Protein AF-A0A9E5IYC3-F1 (afdb_monomer)

Nearest PDB structures (foldseek):
  6sgb-assembly1_FE  TM=4.320E-01  e=1.211E-01  Trypanosoma brucei brucei
  5ybw-assembly1_A  TM=4.152E-01  e=3.845E+00  Anadara broughtonii

Foldseek 3Di:
DDDDPPPPPPPDPFDKAWDADPNDIDIFTADDPVPDDHQPAEDEDELPDDLVNLLVCLLVSYAYEYDYAPVSLVVSLVSNLCVLVDPDPPPPDDPDDDDPDDDPVVVVVVVVVSVVSSVSSSFRHKFKAALQRDGPHHPDDRCNVLCCVPVNHRHNTIYMGGPVVSVVGDDDDDVVVDPDDDDDDLQVVLVPDPDVVVSVVSVCVVVVVVVVVVD

Radius of gyration: 21.93 Å; Cα contacts (8 Å, |Δi|>4): 248; chains: 1; bounding box: 67×57×56 Å

Solvent-accessible surface area (backbone atoms only — not comparable to full-atom values): 12964 Å² total; per-residue (Å²): 142,77,87,80,83,77,81,78,77,77,78,69,82,75,50,68,44,65,43,74,56,98,90,38,84,45,73,37,34,49,52,51,98,81,70,62,78,77,60,90,38,59,41,79,37,43,82,83,64,47,57,69,60,50,42,53,38,16,71,70,50,31,25,30,42,57,73,32,44,39,62,56,53,52,51,43,50,53,52,40,52,53,58,67,68,48,76,76,79,74,69,82,71,73,100,77,74,78,83,79,84,73,54,74,67,56,52,51,52,51,49,52,49,50,53,51,51,47,50,55,37,56,43,19,46,26,39,64,29,42,27,80,41,47,52,98,38,53,82,47,73,92,45,44,67,32,44,33,74,76,71,41,75,73,58,91,56,40,32,35,31,28,50,54,60,62,75,65,45,66,87,66,71,56,73,92,82,37,92,79,87,81,93,62,58,64,68,62,46,23,72,71,39,90,47,67,70,59,18,52,55,48,69,43,45,66,64,54,55,54,51,68,75,74,110

Sequence (215 aa):
ETPSSSSVATRASATQLTWQENGHECQDEWRSERGAPVPQRVVLADDTLSADSAYRLACAGTGMLWRGDFQNARLLLQALARRCDAPKKVRRASKTHPEVTRTPQENFHLHRQAQSQRARTLSMILIQVNPDRQISLRRAPDWRDAMKAAWGPAGTTGCVTSLRELLGLPVQLNPTEHTEFQWHAWRDAAELCFSPSNAEAILMLPRWMARDHAN

Structure (mmCIF, N/CA/C/O backbone):
data_AF-A0A9E5IYC3-F1
#
_entry.id   AF-A0A9E5IYC3-F1
#
loop_
_atom_site.group_PDB
_atom_site.id
_atom_site.type_symbol
_atom_site.label_atom_id
_atom_site.label_alt_id
_atom_site.label_comp_id
_atom_site.label_asym_id
_atom_site.label_entity_id
_atom_site.label_seq_id
_atom_site.pdbx_PDB_ins_code
_atom_site.Cartn_x
_atom_site.Cartn_y
_atom_site.Cartn_z
_atom_site.occupancy
_atom_site.B_iso_or_equiv
_atom_site.auth_seq_id
_atom_site.auth_comp_id
_atom_site.auth_asym_id
_atom_site.auth_atom_id
_atom_site.pdbx_PDB_model_num
ATOM 1 N N . GLU A 1 1 ? -25.392 -40.738 -5.042 1.00 33.94 1 GLU A N 1
ATOM 2 C CA . GLU A 1 1 ? -24.608 -40.100 -3.967 1.00 33.94 1 GLU A CA 1
ATOM 3 C C . GLU A 1 1 ? -23.470 -39.326 -4.608 1.00 33.94 1 GLU A C 1
ATOM 5 O O . GLU A 1 1 ? -22.687 -39.910 -5.345 1.00 33.94 1 GLU A O 1
ATOM 10 N N . THR A 1 2 ? -23.436 -38.012 -4.423 1.00 35.59 2 THR A N 1
ATOM 11 C CA . THR A 1 2 ? -22.402 -37.121 -4.972 1.00 35.59 2 THR A CA 1
ATOM 12 C C . THR A 1 2 ? -21.699 -36.497 -3.771 1.00 35.59 2 THR A C 1
ATOM 14 O O . THR A 1 2 ? -22.394 -35.898 -2.948 1.00 35.59 2 THR A O 1
ATOM 17 N N . PRO A 1 3 ? -20.374 -36.635 -3.593 1.00 39.75 3 PRO A N 1
ATOM 18 C CA . PRO A 1 3 ? -19.727 -36.042 -2.439 1.00 39.75 3 PRO A CA 1
ATOM 19 C C . PRO A 1 3 ? -19.541 -34.543 -2.695 1.00 39.75 3 PRO A C 1
ATOM 21 O O . PRO A 1 3 ? -18.776 -34.127 -3.565 1.00 39.75 3 PRO A O 1
ATOM 24 N N . SER A 1 4 ? -20.271 -33.731 -1.932 1.00 35.34 4 SER A N 1
ATOM 25 C CA . SER A 1 4 ? -20.038 -32.294 -1.807 1.00 35.34 4 SER A CA 1
ATOM 26 C C . SER A 1 4 ? -18.643 -32.062 -1.236 1.00 35.34 4 SER A C 1
ATOM 28 O O . SER A 1 4 ? -18.382 -32.324 -0.064 1.00 35.34 4 SER A O 1
ATOM 30 N N . SER A 1 5 ? -17.738 -31.561 -2.073 1.00 37.97 5 SER A N 1
ATOM 31 C CA . SER A 1 5 ? -16.404 -31.142 -1.656 1.00 37.97 5 SER A CA 1
ATOM 32 C C . SER A 1 5 ? -16.499 -29.780 -0.964 1.00 37.97 5 SER A C 1
ATOM 34 O O . SER A 1 5 ? -16.331 -28.730 -1.582 1.00 37.97 5 SER A O 1
ATOM 36 N N . SER A 1 6 ? -16.815 -29.789 0.329 1.00 36.31 6 SER A N 1
ATOM 37 C CA . SER A 1 6 ? -16.739 -28.608 1.187 1.00 36.31 6 SER A CA 1
ATOM 38 C C . SER A 1 6 ? -15.269 -28.262 1.429 1.00 36.31 6 SER A C 1
ATOM 40 O O . SER A 1 6 ? -14.597 -28.876 2.254 1.00 36.31 6 SER A O 1
ATOM 42 N N . SER A 1 7 ? -14.758 -27.277 0.687 1.00 39.72 7 SER A N 1
ATOM 43 C CA . SER A 1 7 ? -13.480 -26.631 0.990 1.00 39.72 7 SER A CA 1
ATOM 44 C C . SER A 1 7 ? -13.612 -25.914 2.334 1.00 39.72 7 SER A C 1
ATOM 46 O O . SER A 1 7 ? -14.209 -24.843 2.439 1.00 39.72 7 SER A O 1
ATOM 48 N N . VAL A 1 8 ? -13.099 -26.544 3.389 1.00 36.22 8 VAL A N 1
ATOM 49 C CA . VAL A 1 8 ? -12.923 -25.906 4.691 1.00 36.22 8 VAL A CA 1
ATOM 50 C C .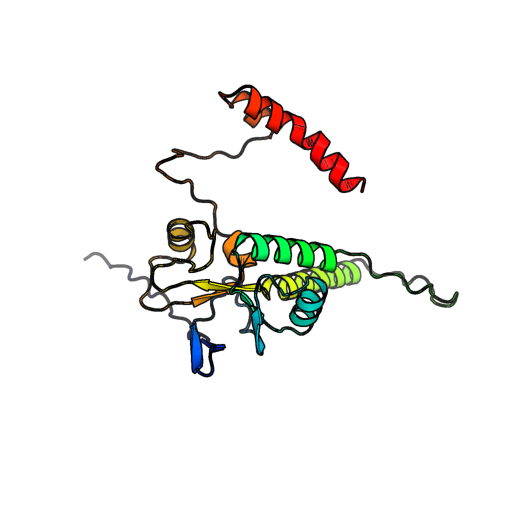 VAL A 1 8 ? -11.769 -24.921 4.537 1.00 36.22 8 VAL A C 1
ATOM 52 O O . VAL A 1 8 ? -10.600 -25.291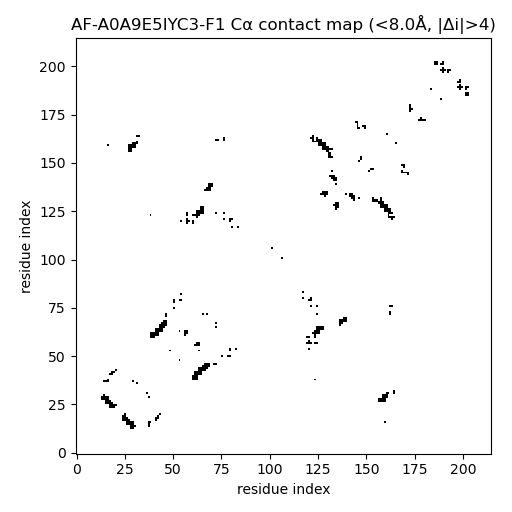 4.613 1.00 36.22 8 VAL A O 1
ATOM 55 N N . ALA A 1 9 ? -12.101 -23.659 4.271 1.00 39.81 9 ALA A N 1
ATOM 56 C CA . ALA A 1 9 ? -11.152 -22.566 4.389 1.00 39.81 9 ALA A CA 1
ATOM 57 C C . ALA A 1 9 ? -10.741 -22.461 5.864 1.00 39.81 9 ALA A C 1
ATOM 59 O O . ALA A 1 9 ? -11.503 -21.983 6.707 1.00 39.81 9 ALA A O 1
ATOM 60 N N . THR A 1 10 ? -9.548 -22.957 6.183 1.00 37.31 10 THR A N 1
ATOM 61 C CA . THR A 1 10 ? -8.896 -22.774 7.479 1.00 37.31 10 THR A CA 1
ATOM 62 C C . THR A 1 10 ? -8.848 -21.280 7.790 1.00 37.31 10 THR A C 1
ATOM 64 O O . THR A 1 10 ? -8.057 -20.543 7.203 1.00 37.31 10 THR A O 1
ATOM 67 N N . ARG A 1 11 ? -9.707 -20.810 8.703 1.00 43.62 11 ARG A N 1
ATOM 68 C CA . ARG A 1 11 ? -9.582 -19.478 9.303 1.00 43.62 11 ARG A CA 1
ATOM 69 C C . ARG A 1 11 ? -8.283 -19.470 10.103 1.00 43.62 11 ARG A C 1
ATOM 71 O O . ARG A 1 11 ? -8.247 -19.961 11.229 1.00 43.62 11 ARG A O 1
ATOM 78 N N . ALA A 1 12 ? -7.209 -18.963 9.502 1.00 49.03 12 ALA A N 1
ATOM 79 C CA . ALA A 1 12 ? -6.024 -18.573 10.248 1.00 49.03 12 ALA A CA 1
ATOM 80 C C . ALA A 1 12 ? -6.474 -17.634 11.378 1.00 49.03 12 ALA A C 1
ATOM 82 O O . ALA A 1 12 ? -7.303 -16.752 11.153 1.00 49.03 12 ALA A O 1
ATOM 83 N N . SER A 1 13 ? -5.986 -17.863 12.597 1.00 53.50 13 SER A N 1
ATOM 84 C CA . SER A 1 13 ? -6.218 -16.984 13.743 1.00 53.50 13 SER A CA 1
ATOM 85 C C . SER A 1 13 ? -5.887 -15.546 13.341 1.00 53.50 13 SER A C 1
ATOM 87 O O . SER A 1 13 ? -4.723 -15.243 13.080 1.00 53.50 13 SER A O 1
ATOM 89 N N . ALA A 1 14 ? -6.911 -14.699 13.233 1.00 61.19 14 ALA A N 1
ATOM 90 C CA . ALA A 1 14 ? -6.776 -13.328 12.768 1.00 61.19 14 ALA A CA 1
ATOM 91 C C . ALA A 1 14 ? -5.899 -12.545 13.751 1.00 61.19 14 ALA A C 1
ATOM 93 O O . ALA A 1 14 ? -6.316 -12.248 14.871 1.00 61.19 14 ALA A O 1
ATOM 94 N N . THR A 1 15 ? -4.664 -12.242 13.359 1.00 87.44 15 THR A N 1
ATOM 95 C CA . THR A 1 15 ? -3.807 -11.360 14.148 1.00 87.44 15 THR A CA 1
ATOM 96 C C . THR A 1 15 ? -4.401 -9.953 14.089 1.00 87.44 15 THR A C 1
ATOM 98 O O . THR A 1 15 ? -4.752 -9.484 13.011 1.00 87.44 15 THR A O 1
ATOM 101 N N . GLN A 1 16 ? -4.561 -9.284 15.228 1.00 92.25 16 GLN A N 1
ATOM 102 C CA . GLN A 1 16 ? -5.164 -7.948 15.293 1.00 92.25 16 GLN A CA 1
ATOM 103 C C . GLN A 1 16 ? -4.092 -6.858 15.323 1.00 92.25 16 GLN A C 1
ATOM 105 O O . GLN A 1 16 ? -3.024 -7.038 15.912 1.00 92.25 16 GLN A O 1
ATOM 110 N N . LEU A 1 17 ? -4.390 -5.724 14.692 1.00 95.06 17 LEU A N 1
ATOM 111 C CA . LEU A 1 17 ? -3.618 -4.491 14.787 1.00 95.06 17 LEU A CA 1
ATOM 112 C C . LEU A 1 17 ? -4.393 -3.499 15.654 1.00 95.06 17 LEU A C 1
ATOM 114 O O . LEU A 1 17 ? -5.561 -3.242 15.371 1.00 95.06 17 LEU A O 1
ATOM 118 N N . THR A 1 18 ? -3.742 -2.912 16.657 1.00 95.25 18 THR A N 1
ATOM 119 C CA . THR A 1 18 ? -4.341 -1.889 17.525 1.00 95.25 18 THR A CA 1
ATOM 120 C C . THR A 1 18 ? -3.660 -0.534 17.341 1.00 95.25 18 THR A C 1
ATOM 122 O O . THR A 1 18 ? -2.467 -0.445 17.032 1.00 95.25 18 THR A O 1
ATOM 125 N N . TRP A 1 19 ? -4.425 0.544 17.500 1.00 95.50 19 TRP A N 1
ATOM 126 C CA . TRP A 1 19 ? -3.922 1.918 17.492 1.00 95.50 19 TRP A CA 1
ATOM 127 C C . TRP A 1 19 ? -4.795 2.828 18.361 1.00 95.50 19 TRP A C 1
ATOM 129 O O . TRP A 1 19 ? -5.863 2.441 18.825 1.00 95.50 19 TRP A O 1
ATOM 139 N N . GLN A 1 20 ? -4.320 4.051 18.586 1.00 94.69 20 GLN A N 1
ATOM 140 C CA . GLN A 1 20 ? -5.043 5.094 19.311 1.00 94.69 20 GLN A CA 1
ATOM 141 C C . GLN A 1 20 ? -5.482 6.179 18.328 1.00 94.69 20 GLN A C 1
ATOM 143 O O . GLN A 1 20 ? -4.653 6.712 17.587 1.00 94.69 20 GLN A O 1
ATOM 148 N N . GLU A 1 21 ? -6.768 6.520 18.326 1.00 94.31 21 GLU A N 1
ATOM 149 C CA . GLU A 1 21 ? -7.349 7.553 17.467 1.00 94.31 21 GLU A CA 1
ATOM 150 C C . GLU A 1 21 ? -8.361 8.373 18.268 1.00 94.31 21 GLU A C 1
ATOM 152 O O . GLU A 1 21 ? -9.294 7.830 18.850 1.00 94.31 21 GLU A O 1
ATOM 157 N N . ASN A 1 22 ? -8.146 9.690 18.357 1.00 92.94 22 ASN A N 1
ATOM 158 C CA . ASN A 1 22 ? -8.970 10.606 19.161 1.00 92.94 22 ASN A CA 1
ATOM 159 C C . ASN A 1 22 ? -9.145 10.177 20.635 1.00 92.94 22 ASN A C 1
ATOM 161 O O . ASN A 1 22 ? -10.177 10.434 21.245 1.00 92.94 22 ASN A O 1
ATOM 165 N N . GLY A 1 23 ? -8.129 9.523 21.209 1.00 90.75 23 GLY A N 1
ATOM 166 C CA . GLY A 1 23 ? -8.155 9.019 22.587 1.00 90.75 23 GLY A CA 1
ATOM 167 C C . GLY A 1 23 ? -8.917 7.705 22.771 1.00 90.75 23 GLY A C 1
ATOM 168 O O . GLY A 1 23 ? -9.067 7.253 23.903 1.00 90.75 23 GLY A O 1
ATOM 169 N N . HIS A 1 24 ? -9.401 7.096 21.687 1.00 93.69 24 HIS A N 1
ATOM 170 C CA . HIS A 1 24 ? -10.041 5.789 21.711 1.00 93.69 24 HIS A CA 1
ATOM 171 C C . HIS A 1 24 ? -9.085 4.721 21.187 1.00 93.69 24 HIS A C 1
ATOM 173 O O . HIS A 1 24 ? -8.399 4.912 20.178 1.00 93.69 24 HIS A O 1
ATOM 179 N N . GLU A 1 25 ? -9.086 3.569 21.851 1.00 94.44 25 GLU A N 1
ATOM 180 C CA . GLU A 1 25 ? -8.428 2.382 21.329 1.00 94.44 25 GLU A CA 1
ATOM 181 C C . GLU A 1 25 ? -9.257 1.816 20.176 1.00 94.44 25 GLU A C 1
ATOM 183 O O . GLU A 1 25 ? -10.458 1.569 20.299 1.00 94.44 25 GLU A O 1
ATOM 188 N N . CYS A 1 26 ? -8.610 1.657 19.031 1.00 95.00 26 CYS A N 1
ATOM 189 C CA . CYS A 1 26 ? -9.187 1.094 17.826 1.00 95.00 26 CYS A CA 1
ATOM 190 C C . CYS A 1 26 ? -8.420 -0.167 17.446 1.00 95.00 26 CYS A C 1
ATOM 192 O O . CYS A 1 26 ? -7.227 -0.305 17.733 1.00 95.00 26 CYS A O 1
ATOM 194 N N . GLN A 1 27 ? -9.118 -1.087 16.790 1.00 94.94 27 GLN A N 1
ATOM 195 C CA . GLN A 1 27 ? -8.540 -2.337 16.337 1.00 94.94 27 GLN A CA 1
ATOM 196 C C . GLN A 1 27 ? -9.188 -2.798 15.041 1.00 94.94 27 GLN A C 1
ATOM 198 O O . GLN A 1 27 ? -10.375 -2.569 14.821 1.00 94.94 27 GLN A O 1
ATOM 203 N N . ASP A 1 28 ? -8.404 -3.487 14.224 1.00 95.56 28 ASP A N 1
ATOM 204 C CA . ASP A 1 28 ? -8.859 -4.166 13.016 1.00 95.56 28 ASP A CA 1
ATOM 205 C C . ASP A 1 28 ? -8.007 -5.412 12.769 1.00 95.56 28 ASP A C 1
ATOM 207 O O . ASP A 1 28 ? -6.922 -5.588 13.336 1.00 95.56 28 ASP A O 1
ATOM 211 N N . GLU A 1 29 ? -8.493 -6.292 11.898 1.00 95.31 29 GLU A N 1
ATOM 212 C CA . GLU A 1 29 ? -7.736 -7.460 11.459 1.00 95.31 29 GLU A CA 1
ATOM 213 C C . GLU A 1 29 ? -6.487 -7.034 10.676 1.00 95.31 29 GLU A C 1
ATOM 215 O O . GLU A 1 29 ? -6.568 -6.266 9.717 1.00 95.31 29 GLU A O 1
ATOM 220 N N . TRP A 1 30 ? -5.318 -7.553 11.048 1.00 95.50 30 TRP A N 1
ATOM 221 C CA . TRP A 1 30 ? -4.117 -7.414 10.236 1.00 95.50 30 TRP A CA 1
ATOM 222 C C . TRP A 1 30 ? -4.163 -8.388 9.067 1.00 95.50 30 TRP A C 1
ATOM 224 O O . TRP A 1 30 ? -4.216 -9.605 9.253 1.00 95.50 30 TRP A O 1
ATOM 234 N N . ARG A 1 31 ? -4.050 -7.851 7.853 1.00 93.81 31 ARG A N 1
ATOM 235 C CA . ARG A 1 31 ? -4.007 -8.646 6.633 1.00 93.81 31 ARG A CA 1
ATOM 236 C C . ARG A 1 31 ? -2.674 -8.482 5.914 1.00 93.81 31 ARG A C 1
ATOM 238 O O . ARG A 1 31 ? -2.350 -7.397 5.433 1.00 93.81 31 ARG A O 1
ATOM 245 N N . SER A 1 32 ? -1.961 -9.597 5.753 1.00 91.50 32 SER A N 1
ATOM 246 C CA . SER A 1 32 ? -0.810 -9.703 4.856 1.00 91.50 32 SER A CA 1
ATOM 247 C C . SER A 1 32 ? -0.851 -11.004 4.059 1.00 91.50 32 SER A C 1
ATOM 249 O O . SER A 1 32 ? -0.800 -12.095 4.624 1.00 91.50 32 SER A O 1
ATOM 251 N N . GLU A 1 33 ? -0.842 -10.884 2.733 1.00 84.69 33 GLU A N 1
ATOM 252 C CA . GLU A 1 33 ? -0.787 -12.026 1.805 1.00 84.69 33 GLU A CA 1
ATOM 253 C C . GLU A 1 33 ? 0.575 -12.734 1.843 1.00 84.69 33 GLU A C 1
ATOM 255 O O . GLU A 1 33 ? 0.726 -13.878 1.424 1.00 84.69 33 GLU A O 1
ATOM 260 N N . ARG A 1 34 ? 1.598 -12.045 2.357 1.00 81.81 34 ARG A N 1
ATOM 261 C CA . ARG A 1 34 ? 2.968 -12.562 2.470 1.00 81.81 34 ARG A CA 1
ATOM 262 C C . ARG A 1 34 ? 3.268 -13.150 3.847 1.00 81.81 34 ARG A C 1
ATOM 264 O O . ARG A 1 34 ? 4.425 -13.469 4.115 1.00 81.81 34 ARG A O 1
ATOM 271 N N . GLY A 1 35 ? 2.266 -13.232 4.726 1.00 84.75 35 GLY A N 1
ATOM 272 C CA . GLY A 1 35 ? 2.448 -13.646 6.116 1.00 84.75 35 GLY A CA 1
ATOM 273 C C . GLY A 1 35 ? 3.375 -12.710 6.895 1.00 84.75 35 GLY A C 1
ATOM 274 O O . GLY A 1 35 ? 4.113 -13.164 7.769 1.00 84.75 35 GLY A O 1
ATOM 275 N N . ALA A 1 36 ? 3.404 -11.414 6.554 1.00 87.12 36 ALA A N 1
ATOM 276 C CA . ALA A 1 36 ? 4.200 -10.452 7.305 1.00 87.12 36 ALA A CA 1
ATOM 277 C C . ALA A 1 36 ? 3.664 -10.340 8.744 1.00 87.12 36 ALA A C 1
ATOM 279 O O . ALA A 1 36 ? 2.445 -10.318 8.938 1.00 87.12 36 ALA A O 1
ATOM 280 N N . PRO A 1 37 ? 4.545 -10.254 9.757 1.00 89.94 37 PRO A N 1
ATOM 281 C CA . PRO A 1 37 ? 4.109 -10.073 11.133 1.00 89.94 37 PRO A CA 1
ATOM 282 C C . PRO A 1 37 ? 3.421 -8.716 11.305 1.00 89.94 37 PRO A C 1
ATOM 284 O O . PRO A 1 37 ? 3.739 -7.753 10.603 1.00 89.94 37 PRO A O 1
ATOM 287 N N . VAL A 1 38 ? 2.519 -8.641 12.283 1.00 93.25 38 VAL A N 1
ATOM 288 C CA . VAL A 1 38 ? 1.877 -7.387 12.691 1.00 93.25 38 VAL A CA 1
ATOM 289 C C . VAL A 1 38 ? 2.950 -6.380 13.120 1.00 93.25 38 VAL A C 1
ATOM 291 O O . VAL A 1 38 ? 3.825 -6.733 13.921 1.00 93.25 38 VAL A O 1
ATOM 294 N N . PRO A 1 39 ? 2.912 -5.130 12.624 1.00 92.94 39 PRO A N 1
ATOM 295 C CA . PRO A 1 39 ? 3.759 -4.063 13.142 1.00 92.94 39 PRO A CA 1
ATOM 296 C C . PRO A 1 39 ? 3.551 -3.885 14.649 1.00 92.94 39 PRO A C 1
ATOM 298 O O . PRO A 1 39 ? 2.443 -3.624 15.102 1.00 92.94 39 PRO A O 1
ATOM 301 N N . GLN A 1 40 ? 4.627 -3.985 15.433 1.00 88.88 40 GLN A N 1
ATOM 302 C CA . GLN A 1 40 ? 4.546 -3.863 16.897 1.00 88.88 40 GLN A CA 1
ATOM 303 C C . GLN A 1 40 ? 4.180 -2.451 17.366 1.00 88.88 40 GLN A C 1
ATOM 305 O O . GLN A 1 40 ? 3.755 -2.260 18.501 1.00 88.88 40 GLN A O 1
ATOM 310 N N . ARG A 1 41 ? 4.390 -1.448 16.509 1.00 95.00 41 ARG A N 1
ATOM 311 C CA . ARG A 1 41 ? 4.073 -0.054 16.795 1.00 95.00 41 ARG A CA 1
ATOM 312 C C . ARG A 1 41 ? 3.363 0.556 15.605 1.00 95.00 41 ARG A C 1
ATOM 314 O O . ARG A 1 41 ? 3.846 0.432 14.479 1.00 95.00 41 ARG A O 1
ATOM 321 N N . VAL A 1 42 ? 2.270 1.256 15.874 1.00 97.31 42 VAL A N 1
ATOM 322 C CA . VAL A 1 42 ? 1.485 1.975 14.872 1.00 97.31 42 VAL A CA 1
ATOM 323 C C . VAL A 1 42 ? 1.365 3.431 15.288 1.00 97.31 42 VAL A C 1
ATOM 325 O O . VAL A 1 42 ? 1.180 3.735 16.465 1.00 97.31 42 VAL A O 1
ATOM 328 N N . VAL A 1 43 ? 1.492 4.333 14.322 1.00 97.19 43 VAL A N 1
ATOM 329 C CA . VAL A 1 43 ? 1.195 5.757 14.486 1.00 97.19 43 VAL A CA 1
ATOM 330 C C . VAL A 1 43 ? 0.230 6.194 13.397 1.00 97.19 43 VAL A C 1
ATOM 332 O O . VAL A 1 43 ? 0.308 5.701 12.270 1.00 97.19 43 VAL A O 1
ATOM 335 N N . LEU A 1 44 ? -0.657 7.132 13.718 1.00 98.06 44 LEU A N 1
ATOM 336 C CA . LEU A 1 44 ? -1.425 7.834 12.697 1.00 98.06 44 LEU A CA 1
ATOM 337 C C . LEU A 1 44 ? -0.495 8.780 11.930 1.00 98.06 44 LEU A C 1
ATOM 339 O O . LEU A 1 44 ? 0.388 9.412 12.517 1.00 98.06 44 LEU A O 1
ATOM 343 N N . ALA A 1 45 ? -0.675 8.846 10.616 1.00 98.06 45 ALA A N 1
ATOM 344 C CA . ALA A 1 45 ? 0.096 9.708 9.732 1.00 98.06 45 ALA A CA 1
ATOM 345 C C . ALA A 1 45 ? -0.794 10.286 8.633 1.00 98.06 45 ALA A C 1
ATOM 347 O O . ALA A 1 45 ? -1.728 9.632 8.174 1.00 98.06 45 ALA A O 1
ATOM 348 N N . ASP A 1 46 ? -0.478 11.488 8.173 1.00 98.06 46 ASP A N 1
ATOM 349 C CA . ASP A 1 46 ? -1.206 12.179 7.114 1.00 98.06 46 ASP A CA 1
ATOM 350 C C . ASP A 1 46 ? -0.244 12.936 6.183 1.00 98.06 46 ASP A C 1
ATOM 352 O O . ASP A 1 46 ? 0.977 12.759 6.230 1.00 98.06 46 ASP A O 1
ATOM 356 N N . ASP A 1 47 ? -0.806 13.802 5.339 1.00 97.75 47 ASP A N 1
ATOM 357 C CA . ASP A 1 47 ? -0.092 14.579 4.324 1.00 97.75 47 ASP A CA 1
ATOM 358 C C . ASP A 1 47 ? 0.993 15.518 4.889 1.00 97.75 47 ASP A C 1
ATOM 360 O O . ASP A 1 47 ? 1.825 16.021 4.132 1.00 97.75 47 ASP A O 1
ATOM 364 N N . THR A 1 48 ? 1.023 15.746 6.207 1.00 97.62 48 THR A N 1
ATOM 365 C CA . THR A 1 48 ? 2.056 16.546 6.880 1.00 97.62 48 THR A CA 1
ATOM 366 C C . THR A 1 48 ? 3.342 15.757 7.156 1.00 97.62 48 THR A C 1
ATOM 368 O O . THR A 1 48 ? 4.394 16.349 7.424 1.00 97.62 48 THR A O 1
ATOM 371 N N . LEU A 1 49 ? 3.304 14.421 7.069 1.00 98.12 49 LEU A N 1
ATOM 372 C CA . LEU A 1 49 ? 4.458 13.573 7.354 1.00 98.12 49 LEU A CA 1
ATOM 373 C C . LEU A 1 49 ? 5.492 13.630 6.221 1.00 98.12 49 LEU A C 1
ATOM 375 O O . LEU A 1 49 ? 5.292 13.111 5.122 1.00 98.12 49 LEU A O 1
ATOM 379 N N . SER A 1 50 ? 6.666 14.192 6.516 1.00 98.19 50 SER A N 1
ATOM 380 C CA . SER A 1 50 ? 7.762 14.241 5.546 1.00 98.19 50 SER A CA 1
ATOM 381 C C . SER A 1 50 ? 8.320 12.851 5.224 1.00 98.19 50 SER A C 1
ATOM 383 O O . SER A 1 50 ? 8.420 11.972 6.085 1.00 98.19 50 SER A O 1
ATOM 385 N N . ALA A 1 51 ? 8.781 12.667 3.984 1.00 97.88 51 ALA A N 1
ATOM 386 C CA . ALA A 1 51 ? 9.327 11.389 3.531 1.00 97.88 51 ALA A CA 1
ATOM 387 C C . ALA A 1 51 ? 10.577 10.935 4.311 1.00 97.88 51 ALA A C 1
ATOM 389 O O . ALA A 1 51 ? 10.794 9.735 4.467 1.00 97.88 51 ALA A O 1
ATOM 390 N N . ASP A 1 52 ? 11.378 11.863 4.844 1.00 97.25 52 ASP A N 1
ATOM 391 C CA . ASP A 1 52 ? 12.529 11.513 5.687 1.00 97.25 52 ASP A CA 1
ATOM 392 C C . ASP A 1 52 ? 12.099 11.009 7.067 1.00 97.25 52 ASP A C 1
ATOM 394 O O . ASP A 1 52 ? 12.660 10.036 7.572 1.00 97.25 52 ASP A O 1
ATOM 398 N N . SER A 1 53 ? 11.095 11.644 7.677 1.00 98.19 53 SER A N 1
ATOM 399 C CA . SER A 1 53 ? 10.525 11.187 8.948 1.00 98.19 53 SER A CA 1
ATOM 400 C C . SER A 1 53 ? 9.820 9.841 8.785 1.00 98.19 53 SER A C 1
ATOM 402 O O . SER A 1 53 ? 10.081 8.927 9.567 1.00 98.19 53 SER A O 1
ATOM 404 N N . ALA A 1 54 ? 9.025 9.681 7.725 1.00 98.38 54 ALA A N 1
ATOM 405 C CA . ALA A 1 54 ? 8.394 8.412 7.371 1.00 98.38 54 ALA A CA 1
ATOM 406 C C . ALA A 1 54 ? 9.424 7.299 7.146 1.00 98.38 54 ALA A C 1
ATOM 408 O O . ALA A 1 54 ? 9.257 6.189 7.644 1.00 98.38 54 ALA A O 1
ATOM 409 N N . TYR A 1 55 ? 10.530 7.592 6.453 1.00 98.00 55 TYR A N 1
ATOM 410 C CA . TYR A 1 55 ? 11.589 6.609 6.232 1.00 98.00 55 TYR A CA 1
ATOM 411 C C . TYR A 1 55 ? 12.226 6.152 7.547 1.00 98.00 55 TYR A C 1
ATOM 413 O O . TYR A 1 55 ? 12.432 4.954 7.735 1.00 98.00 55 TYR A O 1
ATOM 421 N N . ARG A 1 56 ? 12.481 7.074 8.488 1.00 97.31 56 ARG A N 1
ATOM 422 C CA . ARG A 1 56 ? 13.002 6.717 9.819 1.00 97.31 56 ARG A CA 1
ATOM 423 C C . ARG A 1 56 ? 12.025 5.835 10.596 1.00 97.31 56 ARG A C 1
ATOM 425 O O . ARG A 1 56 ? 12.451 4.818 11.137 1.00 97.31 56 ARG A O 1
ATOM 432 N N . LEU A 1 57 ? 10.736 6.185 10.607 1.00 98.06 57 LEU A N 1
ATOM 433 C CA . LEU A 1 57 ? 9.684 5.375 11.236 1.00 98.06 57 LEU A CA 1
ATOM 434 C C . LEU A 1 57 ? 9.618 3.972 10.623 1.00 98.06 57 LEU A C 1
ATOM 436 O O . LEU A 1 57 ? 9.643 2.978 11.348 1.00 98.06 57 LEU A O 1
ATOM 440 N N . ALA A 1 58 ? 9.627 3.891 9.294 1.00 97.25 58 ALA A N 1
ATOM 441 C CA . ALA A 1 58 ? 9.571 2.632 8.571 1.00 97.25 58 ALA A CA 1
ATOM 442 C C . ALA A 1 58 ? 10.814 1.755 8.808 1.00 97.25 58 ALA A C 1
ATOM 444 O O . ALA A 1 58 ? 10.698 0.542 8.966 1.00 97.25 58 ALA A O 1
ATOM 445 N N . CYS A 1 59 ? 12.012 2.348 8.875 1.00 94.88 59 CYS A N 1
ATOM 446 C CA . CYS A 1 59 ? 13.241 1.630 9.235 1.00 94.88 59 CYS A CA 1
ATOM 447 C C . CYS A 1 59 ? 13.202 1.091 10.667 1.00 94.88 59 CYS A C 1
ATOM 449 O O . CYS A 1 59 ? 13.730 0.012 10.922 1.00 94.88 59 CYS A O 1
ATOM 451 N N . ALA A 1 60 ? 12.555 1.818 11.579 1.00 95.69 60 ALA A N 1
ATOM 452 C CA . ALA A 1 60 ? 12.320 1.382 12.951 1.00 95.69 60 ALA A CA 1
ATOM 453 C C . ALA A 1 60 ? 11.179 0.351 13.078 1.00 95.69 60 ALA A C 1
ATOM 455 O O . ALA A 1 60 ? 10.860 -0.058 14.190 1.00 95.69 60 ALA A O 1
ATOM 456 N N . GLY A 1 61 ? 10.540 -0.052 11.971 1.00 95.44 61 GLY A N 1
ATOM 457 C CA . GLY A 1 61 ? 9.423 -1.001 11.979 1.00 95.44 61 GLY A CA 1
ATOM 458 C C . GLY A 1 61 ? 8.115 -0.428 12.530 1.00 95.44 61 GLY A C 1
ATOM 459 O O . GLY A 1 61 ? 7.242 -1.191 12.935 1.00 95.44 61 GLY A O 1
ATOM 460 N N . THR A 1 62 ? 7.974 0.902 12.578 1.00 97.44 62 THR A N 1
ATOM 461 C CA . THR A 1 62 ? 6.711 1.551 12.953 1.00 97.44 62 THR A CA 1
ATOM 462 C C . THR A 1 62 ? 5.795 1.627 11.735 1.00 97.44 62 THR A C 1
ATOM 464 O O . THR A 1 62 ? 6.131 2.284 10.747 1.00 97.44 62 THR A O 1
ATOM 467 N N . GLY A 1 63 ? 4.630 0.989 11.829 1.00 97.94 63 GLY A N 1
ATOM 468 C CA . GLY A 1 63 ? 3.546 1.134 10.868 1.00 97.94 63 GLY A CA 1
ATOM 469 C C . GLY A 1 63 ? 2.934 2.532 10.940 1.00 97.94 63 GLY A C 1
ATOM 470 O O . GLY A 1 63 ? 2.690 3.066 12.018 1.00 97.94 63 GLY A O 1
ATOM 471 N N . MET A 1 64 ? 2.697 3.138 9.789 1.00 98.50 64 MET A N 1
ATOM 472 C CA . MET A 1 64 ? 2.070 4.447 9.640 1.00 98.50 64 MET A CA 1
ATOM 473 C C . MET A 1 64 ? 0.683 4.222 9.060 1.00 98.50 64 MET A C 1
ATOM 475 O O . MET A 1 64 ? 0.546 3.973 7.861 1.00 98.50 64 MET A O 1
ATOM 479 N N . LEU A 1 65 ? -0.330 4.258 9.918 1.00 98.44 65 LEU A N 1
ATOM 480 C CA . LEU A 1 65 ? -1.719 4.159 9.504 1.00 98.44 65 LEU A CA 1
ATOM 481 C C . LEU A 1 65 ? -2.145 5.490 8.885 1.00 98.44 65 LEU A C 1
ATOM 483 O O . LEU A 1 65 ? -2.219 6.513 9.565 1.00 98.44 65 LEU A O 1
ATOM 487 N N . TRP A 1 66 ? -2.348 5.478 7.568 1.00 98.62 66 TRP A N 1
ATOM 488 C CA . TRP A 1 66 ? -2.529 6.697 6.791 1.00 98.62 66 TRP A CA 1
ATOM 489 C C . TRP A 1 66 ? -3.953 7.254 6.916 1.00 98.62 66 TRP A C 1
ATOM 491 O O . TRP A 1 66 ? -4.935 6.513 6.818 1.00 98.62 66 TRP A O 1
ATOM 501 N N . ARG A 1 67 ? -4.046 8.571 7.110 1.00 97.75 67 ARG A N 1
ATOM 502 C CA . ARG A 1 67 ? -5.278 9.366 7.257 1.00 97.75 67 ARG A CA 1
ATOM 503 C C . ARG A 1 67 ? -5.324 10.596 6.345 1.00 97.75 67 ARG A C 1
ATOM 505 O O . ARG A 1 67 ? -6.285 11.354 6.394 1.00 97.75 67 ARG A O 1
ATOM 512 N N . GLY A 1 68 ? -4.298 10.790 5.517 1.00 97.50 68 GLY A N 1
ATOM 513 C CA . GLY A 1 68 ? -4.258 11.843 4.504 1.00 97.50 68 GLY A CA 1
ATOM 514 C C . GLY A 1 68 ? -4.908 11.422 3.186 1.00 97.50 68 GLY A C 1
ATOM 515 O O . GLY A 1 68 ? -5.723 10.501 3.109 1.00 97.50 68 GLY A O 1
ATOM 516 N N . ASP A 1 69 ? -4.492 12.062 2.103 1.00 98.12 69 ASP A N 1
ATOM 517 C CA . ASP A 1 69 ? -4.944 11.729 0.756 1.00 98.12 69 ASP A CA 1
ATOM 518 C C . ASP A 1 69 ? -4.281 10.448 0.206 1.00 98.12 69 ASP A C 1
ATOM 520 O O . ASP A 1 69 ? -3.092 10.187 0.418 1.00 98.12 69 ASP A O 1
ATOM 524 N N . PHE A 1 70 ? -5.038 9.640 -0.545 1.00 98.00 70 PHE A N 1
ATOM 525 C CA . PHE A 1 70 ? -4.549 8.364 -1.078 1.00 98.00 70 PHE A CA 1
ATOM 526 C C . PHE A 1 70 ? -3.410 8.531 -2.096 1.00 98.00 70 PHE A C 1
ATOM 528 O O . PHE A 1 70 ? -2.461 7.742 -2.113 1.00 98.00 70 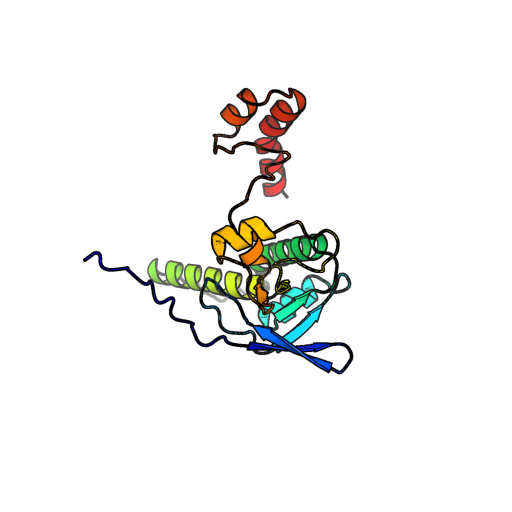PHE A O 1
ATOM 535 N N . GLN A 1 71 ? -3.464 9.559 -2.947 1.00 96.31 71 GLN A N 1
ATOM 536 C CA . GLN A 1 71 ? -2.403 9.813 -3.925 1.00 96.31 71 GLN A CA 1
ATOM 537 C C . GLN A 1 71 ? -1.114 10.244 -3.226 1.00 96.31 71 GLN A C 1
ATOM 539 O O . GLN A 1 71 ? -0.031 9.803 -3.608 1.00 96.31 71 GLN A O 1
ATOM 544 N N . ASN A 1 72 ? -1.218 11.021 -2.148 1.00 98.00 72 ASN A N 1
ATOM 545 C CA . ASN A 1 72 ? -0.058 11.390 -1.342 1.00 98.00 72 ASN A CA 1
ATOM 546 C C . ASN A 1 72 ? 0.566 10.174 -0.643 1.00 98.00 72 ASN A C 1
ATOM 548 O O . ASN A 1 72 ? 1.791 10.056 -0.631 1.00 98.00 72 ASN A O 1
ATOM 552 N N . ALA A 1 73 ? -0.236 9.208 -0.181 1.00 98.38 73 ALA A N 1
ATOM 553 C CA . ALA A 1 73 ? 0.278 7.932 0.327 1.00 98.38 73 ALA A CA 1
ATOM 554 C C . ALA A 1 73 ? 1.098 7.172 -0.737 1.00 98.38 73 ALA A C 1
ATOM 556 O O . ALA A 1 73 ? 2.177 6.643 -0.450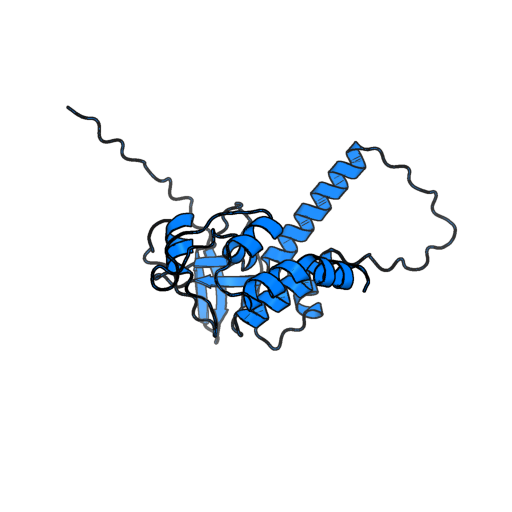 1.00 98.38 73 ALA A O 1
ATOM 557 N N . ARG A 1 74 ? 0.625 7.152 -1.995 1.00 98.06 74 ARG A N 1
ATOM 558 C CA . ARG A 1 74 ? 1.354 6.547 -3.129 1.00 98.06 74 ARG A CA 1
ATOM 559 C C . ARG A 1 74 ? 2.665 7.276 -3.416 1.00 98.06 74 ARG A C 1
ATOM 561 O O . ARG A 1 74 ? 3.690 6.627 -3.622 1.00 98.06 74 ARG A O 1
ATOM 568 N N . LEU A 1 75 ? 2.650 8.608 -3.410 1.00 97.88 75 LEU A N 1
ATOM 569 C CA . LEU A 1 75 ? 3.855 9.421 -3.590 1.00 97.88 75 LEU A CA 1
ATOM 570 C C . LEU A 1 75 ? 4.858 9.194 -2.454 1.00 97.88 75 LEU A C 1
ATOM 572 O O . LEU A 1 75 ? 6.056 9.052 -2.714 1.00 97.88 75 LEU A O 1
ATOM 576 N N . LEU A 1 76 ? 4.381 9.085 -1.211 1.00 98.50 76 LEU A N 1
ATOM 577 C CA . LEU A 1 76 ? 5.208 8.748 -0.059 1.00 98.50 76 LEU A CA 1
ATOM 578 C C . LEU A 1 76 ? 5.848 7.367 -0.232 1.00 98.50 76 LEU A C 1
ATOM 580 O O . LEU A 1 76 ? 7.060 7.240 -0.072 1.00 98.50 76 LEU A O 1
ATOM 584 N N . LEU A 1 77 ? 5.085 6.354 -0.652 1.00 98.31 77 LEU A N 1
ATOM 585 C CA . LEU A 1 77 ? 5.614 5.017 -0.942 1.00 98.31 77 LEU A CA 1
ATOM 586 C C . LEU A 1 77 ? 6.733 5.054 -1.995 1.00 98.31 77 LEU A C 1
ATOM 588 O O . LEU A 1 77 ? 7.791 4.453 -1.795 1.00 98.31 77 LEU A O 1
ATOM 592 N N . GLN A 1 78 ? 6.545 5.799 -3.088 1.00 97.44 78 GLN A N 1
ATOM 593 C CA . GLN A 1 78 ? 7.582 5.997 -4.110 1.00 97.44 78 GLN A CA 1
ATOM 594 C C . GLN A 1 78 ? 8.808 6.737 -3.553 1.00 97.44 78 GLN A C 1
ATOM 596 O O . GLN A 1 78 ? 9.951 6.435 -3.902 1.00 97.44 78 GLN A O 1
ATOM 601 N N . ALA A 1 79 ? 8.597 7.721 -2.678 1.00 97.31 79 ALA A N 1
ATOM 602 C CA . ALA A 1 79 ? 9.668 8.447 -2.007 1.00 97.31 79 ALA A CA 1
ATOM 603 C C . ALA A 1 79 ? 10.467 7.550 -1.042 1.00 97.31 79 ALA A C 1
ATOM 605 O O . ALA A 1 79 ? 11.686 7.714 -0.941 1.00 97.31 79 ALA A O 1
ATOM 606 N N . LEU A 1 80 ? 9.818 6.589 -0.375 1.00 97.81 80 LEU A N 1
ATOM 607 C CA . LEU A 1 80 ? 10.484 5.567 0.439 1.00 97.81 80 LEU A CA 1
ATOM 608 C C . LEU A 1 80 ? 11.246 4.558 -0.427 1.00 97.81 80 LEU A C 1
ATOM 610 O O . LEU A 1 80 ? 12.366 4.188 -0.076 1.00 97.81 80 LEU A O 1
ATOM 614 N N . ALA A 1 81 ? 10.687 4.146 -1.570 1.00 95.44 81 ALA A N 1
ATOM 615 C CA . ALA A 1 81 ? 11.345 3.221 -2.498 1.00 95.44 81 ALA A CA 1
ATOM 616 C C . ALA A 1 81 ? 12.671 3.794 -3.010 1.00 95.44 81 ALA A C 1
ATOM 618 O O . ALA A 1 81 ? 13.703 3.130 -2.907 1.00 95.44 81 ALA A O 1
ATOM 619 N N . ARG A 1 82 ? 12.660 5.065 -3.436 1.00 94.44 82 ARG A N 1
ATOM 620 C CA . ARG A 1 82 ? 13.867 5.805 -3.839 1.00 94.44 82 ARG A CA 1
ATOM 621 C C . ARG A 1 82 ? 14.904 5.892 -2.719 1.00 94.44 82 ARG A C 1
ATOM 623 O O . ARG A 1 82 ? 16.091 5.739 -2.972 1.00 94.44 82 ARG A O 1
ATOM 630 N N . ARG A 1 83 ? 14.474 6.093 -1.469 1.00 93.81 83 ARG A N 1
ATOM 631 C CA . ARG A 1 83 ? 15.379 6.143 -0.303 1.00 93.81 83 ARG A CA 1
ATOM 632 C C . ARG A 1 83 ? 16.000 4.793 0.039 1.00 93.81 83 ARG A C 1
ATOM 634 O O . ARG A 1 83 ? 17.146 4.767 0.472 1.00 93.81 83 ARG A O 1
ATOM 641 N N . CYS A 1 84 ? 15.274 3.695 -0.167 1.00 91.06 84 CYS A N 1
ATOM 642 C CA . CYS A 1 84 ? 15.823 2.348 0.003 1.00 91.06 84 CYS A CA 1
ATOM 643 C C . CYS A 1 84 ? 16.912 2.039 -1.039 1.00 91.06 84 CYS A C 1
ATOM 645 O O . CYS A 1 84 ? 17.857 1.323 -0.720 1.00 91.06 84 CYS A O 1
ATOM 647 N N . ASP A 1 85 ? 16.776 2.573 -2.260 1.00 88.12 85 ASP A N 1
ATOM 648 C CA . ASP A 1 85 ? 17.732 2.372 -3.363 1.00 88.12 85 ASP A CA 1
ATOM 649 C C . ASP A 1 85 ? 18.872 3.391 -3.378 1.00 88.12 85 ASP A C 1
ATOM 651 O O . ASP A 1 85 ? 19.870 3.191 -4.069 1.00 88.12 85 ASP A O 1
ATOM 655 N N . ALA A 1 86 ? 18.735 4.491 -2.632 1.00 85.56 86 ALA A N 1
ATOM 656 C CA . ALA A 1 86 ? 19.727 5.548 -2.621 1.00 85.56 86 ALA A CA 1
ATOM 657 C C . ALA A 1 86 ? 21.091 4.984 -2.180 1.00 85.56 86 ALA A C 1
ATOM 659 O O . ALA A 1 86 ? 21.187 4.350 -1.119 1.00 85.56 86 ALA A O 1
ATOM 660 N N . PRO A 1 87 ? 22.170 5.227 -2.948 1.00 76.50 87 PRO A N 1
ATOM 661 C CA . PRO A 1 87 ? 23.495 4.783 -2.558 1.00 76.50 87 PRO A CA 1
ATOM 662 C C . PRO A 1 87 ? 23.829 5.394 -1.198 1.00 76.50 87 PRO A C 1
ATOM 664 O O . PRO A 1 87 ? 23.717 6.609 -0.998 1.00 76.50 87 PRO A O 1
ATOM 667 N N . LYS A 1 88 ? 24.230 4.555 -0.235 1.00 70.38 88 LYS A N 1
ATOM 668 C CA . LYS A 1 88 ? 24.698 5.049 1.064 1.00 70.38 88 LYS A CA 1
ATOM 669 C C . LYS A 1 88 ? 25.847 6.007 0.777 1.00 70.38 88 LYS A C 1
ATOM 671 O O . LYS A 1 88 ? 26.867 5.564 0.255 1.00 70.38 88 LYS A O 1
ATOM 676 N N . LYS A 1 89 ? 25.677 7.303 1.090 1.00 58.12 89 LYS A N 1
ATOM 677 C CA . LYS A 1 89 ? 26.754 8.297 0.981 1.00 58.12 89 LYS A CA 1
ATOM 678 C C . LYS A 1 89 ? 27.977 7.700 1.659 1.00 58.12 89 LYS A C 1
ATOM 680 O O . LYS A 1 89 ? 27.989 7.535 2.880 1.00 58.12 89 LYS A O 1
ATOM 685 N N . VAL A 1 90 ? 28.971 7.332 0.858 1.00 51.88 90 VAL A N 1
ATOM 686 C CA . VAL A 1 90 ? 30.245 6.842 1.359 1.00 51.88 90 VAL A CA 1
ATOM 687 C C . VAL A 1 90 ? 30.824 8.014 2.138 1.00 51.88 90 VAL A C 1
ATOM 689 O O . VAL A 1 90 ? 31.278 8.997 1.554 1.00 51.88 90 VAL A O 1
ATOM 692 N N . ARG A 1 91 ? 30.745 7.965 3.474 1.00 53.69 91 ARG A N 1
ATOM 693 C CA . ARG A 1 91 ? 31.629 8.777 4.313 1.00 53.69 91 ARG A CA 1
ATOM 694 C C . ARG A 1 91 ? 33.021 8.468 3.789 1.00 53.69 91 ARG A C 1
ATOM 696 O O . ARG A 1 91 ? 33.387 7.300 3.844 1.00 53.69 91 ARG A O 1
ATOM 703 N N . ARG A 1 92 ? 33.702 9.465 3.199 1.00 45.56 92 ARG A N 1
ATOM 704 C CA . ARG A 1 92 ? 35.048 9.345 2.614 1.00 45.56 92 ARG A CA 1
ATOM 705 C C . ARG A 1 92 ? 35.865 8.391 3.482 1.00 45.56 92 ARG A C 1
ATOM 707 O O . ARG A 1 92 ? 36.248 8.757 4.590 1.00 45.56 92 ARG A O 1
ATOM 714 N N . ALA A 1 93 ? 36.010 7.150 3.024 1.00 49.84 93 ALA A N 1
ATOM 715 C CA . ALA A 1 93 ? 36.699 6.135 3.790 1.00 49.84 93 ALA A CA 1
ATOM 716 C C . ALA A 1 93 ? 38.167 6.553 3.848 1.00 49.84 93 ALA A C 1
ATOM 718 O O . ALA A 1 93 ? 38.771 6.877 2.821 1.00 49.84 93 ALA A O 1
ATOM 719 N N . SER A 1 94 ? 38.723 6.592 5.057 1.00 51.41 94 SER A N 1
ATOM 720 C CA . SER A 1 94 ? 40.167 6.627 5.244 1.00 51.41 94 SER A CA 1
ATOM 721 C C . SER A 1 94 ? 40.793 5.454 4.481 1.00 51.41 94 SER A C 1
ATOM 723 O O . SER A 1 94 ? 40.183 4.390 4.373 1.00 51.41 94 SER A O 1
ATOM 725 N N . LYS A 1 95 ? 41.998 5.666 3.942 1.00 50.25 95 LYS A N 1
ATOM 726 C CA . LYS A 1 95 ? 42.796 4.770 3.079 1.00 50.25 95 LYS A CA 1
ATOM 727 C C . LYS A 1 95 ? 43.209 3.419 3.720 1.00 50.25 95 LYS A C 1
ATOM 729 O O . LYS A 1 95 ? 44.351 3.003 3.565 1.00 50.25 95 LYS A O 1
ATOM 734 N N . THR A 1 96 ? 42.338 2.737 4.459 1.00 51.12 96 THR A N 1
ATOM 735 C CA . THR A 1 96 ? 42.734 1.614 5.330 1.00 51.12 96 THR A CA 1
ATOM 736 C C . THR A 1 96 ? 41.861 0.3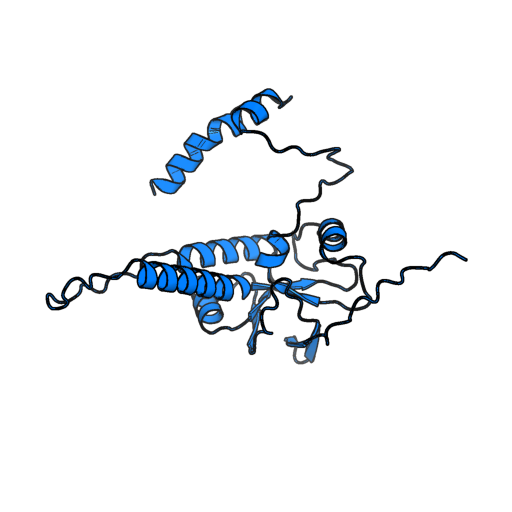63 5.267 1.00 51.12 96 THR A C 1
ATOM 738 O O . THR A 1 96 ? 42.117 -0.559 6.034 1.00 51.12 96 THR A O 1
ATOM 741 N N . HIS A 1 97 ? 40.892 0.251 4.352 1.00 50.31 97 HIS A N 1
ATOM 742 C CA . HIS A 1 97 ? 40.161 -1.011 4.177 1.00 50.31 97 HIS A CA 1
ATOM 743 C C . HIS A 1 97 ? 40.515 -1.699 2.852 1.00 50.31 97 HIS A C 1
ATOM 745 O O . HIS A 1 97 ? 40.273 -1.106 1.800 1.00 50.31 97 HIS A O 1
ATOM 751 N N . PRO A 1 98 ? 41.071 -2.929 2.881 1.00 51.34 98 PRO A N 1
ATOM 752 C CA . PRO A 1 98 ? 41.272 -3.718 1.673 1.00 51.34 98 PRO A CA 1
ATOM 753 C C . PRO A 1 98 ? 39.915 -4.026 1.032 1.00 51.34 98 PRO A C 1
ATOM 755 O O . PRO A 1 98 ? 38.922 -4.242 1.732 1.00 51.34 98 PRO A O 1
ATOM 758 N N . GLU A 1 99 ? 39.876 -4.022 -0.300 1.00 57.78 99 GLU A N 1
ATOM 759 C CA . GLU A 1 99 ? 38.719 -4.438 -1.089 1.00 57.78 99 GLU A CA 1
ATOM 760 C C . GLU A 1 99 ? 38.318 -5.857 -0.664 1.00 57.78 99 GLU A C 1
ATOM 762 O O . GLU A 1 99 ? 39.010 -6.837 -0.947 1.00 57.78 99 GLU A O 1
ATOM 767 N N . VAL A 1 100 ? 37.226 -5.973 0.095 1.00 64.56 100 VAL A N 1
ATOM 768 C CA . VAL A 1 100 ? 36.717 -7.273 0.536 1.00 64.56 100 VAL A CA 1
ATOM 769 C C . VAL A 1 100 ? 36.196 -7.996 -0.701 1.00 64.56 100 VAL A C 1
ATOM 771 O O . VAL A 1 100 ? 35.095 -7.713 -1.175 1.00 64.56 100 VAL A O 1
ATOM 774 N N . THR A 1 101 ? 36.994 -8.920 -1.231 1.00 73.50 101 THR A N 1
ATOM 775 C CA . THR A 1 101 ? 36.570 -9.825 -2.303 1.00 73.50 101 THR A CA 1
ATOM 776 C C . THR A 1 101 ? 35.526 -10.773 -1.722 1.00 73.50 101 THR A C 1
ATOM 778 O O . THR A 1 101 ? 35.845 -11.608 -0.880 1.00 73.50 101 THR A O 1
ATOM 781 N N . ARG A 1 102 ? 34.262 -10.604 -2.120 1.00 81.12 102 ARG A N 1
ATOM 782 C CA . ARG A 1 102 ? 33.142 -11.442 -1.666 1.00 81.12 102 ARG A CA 1
ATOM 783 C C . ARG A 1 102 ? 32.901 -12.593 -2.627 1.00 81.12 102 ARG A C 1
ATOM 785 O O . ARG A 1 102 ? 32.979 -12.421 -3.844 1.00 81.12 102 ARG A O 1
ATOM 792 N N . THR A 1 103 ? 32.524 -13.739 -2.083 1.00 88.62 103 THR A N 1
ATOM 793 C CA . THR A 1 103 ? 32.065 -14.891 -2.863 1.00 88.62 103 THR A CA 1
ATOM 794 C C . THR A 1 103 ? 30.700 -14.614 -3.522 1.00 88.62 103 THR A C 1
ATOM 796 O O . THR A 1 103 ? 29.915 -13.793 -3.029 1.00 88.62 103 THR A O 1
ATOM 799 N N . PRO A 1 104 ? 30.348 -15.307 -4.623 1.00 82.38 104 PRO A N 1
ATOM 800 C CA . PRO A 1 104 ? 29.014 -15.217 -5.227 1.00 82.38 104 PRO A CA 1
ATOM 801 C C . PRO A 1 104 ? 27.862 -15.524 -4.252 1.00 82.38 104 PRO A C 1
ATOM 803 O O . PRO A 1 104 ? 26.814 -14.880 -4.308 1.00 82.38 104 PRO A O 1
ATOM 806 N N . GLN A 1 105 ? 28.060 -16.467 -3.329 1.00 81.62 105 GLN A N 1
ATOM 807 C CA . GLN A 1 105 ? 27.086 -16.864 -2.310 1.00 81.62 105 GLN A CA 1
ATOM 808 C C . GLN A 1 105 ? 26.818 -15.725 -1.321 1.00 81.62 105 GLN A C 1
ATOM 810 O O . GLN A 1 105 ? 25.663 -15.411 -1.030 1.00 81.62 105 GLN A O 1
ATOM 815 N N . GLU A 1 106 ? 27.871 -15.057 -0.847 1.00 82.62 106 GLU A N 1
ATOM 816 C CA . GLU A 1 106 ? 27.745 -13.884 0.023 1.00 82.62 106 GLU A CA 1
ATOM 817 C C . GLU A 1 106 ? 27.026 -12.737 -0.690 1.00 82.62 106 GLU A C 1
ATOM 819 O O . GLU A 1 106 ? 26.139 -12.111 -0.109 1.00 82.62 106 GLU A O 1
ATOM 824 N N . ASN A 1 107 ? 27.335 -12.498 -1.968 1.00 76.19 107 ASN A N 1
ATOM 825 C CA . ASN A 1 107 ? 26.634 -11.493 -2.769 1.00 76.19 107 ASN A CA 1
ATOM 826 C C . ASN A 1 107 ? 25.138 -11.819 -2.914 1.00 76.19 107 ASN A C 1
ATOM 828 O O . ASN A 1 107 ? 24.296 -10.932 -2.757 1.00 76.19 107 ASN A O 1
ATOM 832 N N . PHE A 1 108 ? 24.784 -13.088 -3.140 1.00 74.12 108 PHE A N 1
ATOM 833 C CA . PHE A 1 108 ? 23.389 -13.532 -3.201 1.00 74.12 108 PHE A CA 1
ATOM 834 C C . PHE A 1 108 ? 22.659 -13.366 -1.859 1.00 74.12 108 PHE A C 1
ATOM 836 O O . PHE A 1 108 ? 21.532 -12.859 -1.825 1.00 74.12 108 PHE A O 1
ATOM 843 N N . HIS A 1 109 ? 23.296 -13.741 -0.746 1.00 81.12 109 HIS A N 1
ATOM 844 C CA . HIS A 1 109 ? 22.741 -13.558 0.598 1.00 81.12 109 HIS A CA 1
ATOM 845 C C . HIS A 1 109 ? 22.499 -12.079 0.916 1.00 81.12 109 HIS A C 1
ATOM 847 O O . HIS A 1 109 ? 21.401 -11.722 1.346 1.00 81.12 109 HIS A O 1
ATOM 853 N N . LEU A 1 110 ? 23.477 -11.212 0.635 1.00 80.75 110 LEU A N 1
ATOM 854 C CA . LEU A 1 110 ? 23.351 -9.764 0.820 1.00 80.75 110 LEU A CA 1
ATOM 855 C C . LEU A 1 110 ? 22.239 -9.177 -0.052 1.00 80.75 110 LEU A C 1
ATOM 857 O O . LEU A 1 110 ? 21.445 -8.370 0.432 1.00 80.75 110 LEU A O 1
ATOM 861 N N . HIS A 1 111 ? 22.128 -9.611 -1.310 1.00 74.50 111 HIS A N 1
ATOM 862 C CA . HIS A 1 111 ? 21.056 -9.177 -2.202 1.00 74.50 111 HIS A CA 1
ATOM 863 C C . HIS A 1 111 ? 19.674 -9.566 -1.657 1.00 74.50 111 HIS A C 1
ATOM 865 O O . HIS A 1 111 ? 18.786 -8.718 -1.550 1.00 74.50 111 HIS A O 1
ATOM 871 N N . ARG A 1 112 ? 19.485 -10.823 -1.233 1.00 84.44 112 ARG A N 1
ATOM 872 C CA . ARG A 1 112 ? 18.219 -11.272 -0.623 1.00 84.44 112 ARG A CA 1
ATOM 873 C C . ARG A 1 112 ? 17.908 -10.539 0.678 1.00 84.44 112 ARG A C 1
ATOM 875 O O . ARG A 1 112 ? 16.750 -10.190 0.910 1.00 84.44 112 ARG A O 1
ATOM 882 N N . GLN A 1 113 ? 18.915 -10.282 1.510 1.00 87.75 113 GLN A N 1
ATOM 883 C CA . GLN A 1 113 ? 18.754 -9.511 2.741 1.00 87.75 113 GLN A CA 1
ATOM 884 C C . GLN A 1 113 ? 18.317 -8.073 2.438 1.00 87.75 113 GLN A C 1
ATOM 886 O O . GLN A 1 113 ? 17.360 -7.592 3.043 1.00 87.75 113 GLN A O 1
ATOM 891 N N . ALA A 1 114 ? 18.955 -7.412 1.469 1.00 86.06 114 ALA A N 1
ATOM 892 C CA . ALA A 1 114 ? 18.598 -6.063 1.039 1.00 86.06 114 ALA A CA 1
ATOM 893 C C . ALA A 1 114 ? 17.168 -6.000 0.480 1.00 86.06 114 ALA A C 1
ATOM 895 O O . ALA A 1 114 ? 16.396 -5.128 0.876 1.00 86.06 114 ALA A O 1
ATOM 896 N N . GLN A 1 115 ? 16.774 -6.961 -0.362 1.00 87.50 115 GLN A N 1
ATOM 897 C CA . GLN A 1 115 ? 15.407 -7.053 -0.890 1.00 87.50 115 GLN A CA 1
ATOM 898 C C . GLN A 1 115 ? 14.369 -7.298 0.214 1.00 87.50 115 GLN A C 1
ATOM 900 O O . GLN A 1 115 ? 13.300 -6.687 0.207 1.00 87.50 115 GLN A O 1
ATOM 905 N N . SER A 1 116 ? 14.688 -8.147 1.195 1.00 89.06 116 SER A N 1
ATOM 906 C CA . SER A 1 116 ? 13.833 -8.384 2.365 1.00 89.06 116 SER A CA 1
ATOM 907 C C . SER A 1 116 ? 13.675 -7.117 3.207 1.00 89.06 116 SER A C 1
ATOM 909 O O . SER A 1 116 ? 12.553 -6.735 3.539 1.00 89.06 116 SER A O 1
ATOM 911 N N . GLN A 1 117 ? 14.773 -6.410 3.492 1.00 91.38 117 GLN A N 1
ATOM 912 C CA . GLN A 1 117 ? 14.743 -5.162 4.255 1.00 91.38 117 GLN A CA 1
ATOM 913 C C . GLN A 1 117 ? 13.947 -4.074 3.528 1.00 91.38 117 GLN A C 1
ATOM 915 O O . GLN A 1 117 ? 13.042 -3.487 4.120 1.00 91.38 117 GLN A O 1
ATOM 920 N N . ARG A 1 118 ? 14.222 -3.863 2.233 1.00 93.44 118 ARG A N 1
ATOM 921 C CA . ARG A 1 118 ? 13.439 -2.979 1.355 1.00 93.44 118 ARG A CA 1
ATOM 922 C C . ARG A 1 118 ? 11.963 -3.325 1.454 1.00 93.44 118 ARG A C 1
ATOM 924 O O . ARG A 1 118 ? 11.124 -2.444 1.617 1.00 93.44 118 ARG A O 1
ATOM 931 N N . ALA A 1 119 ? 11.635 -4.614 1.390 1.00 91.88 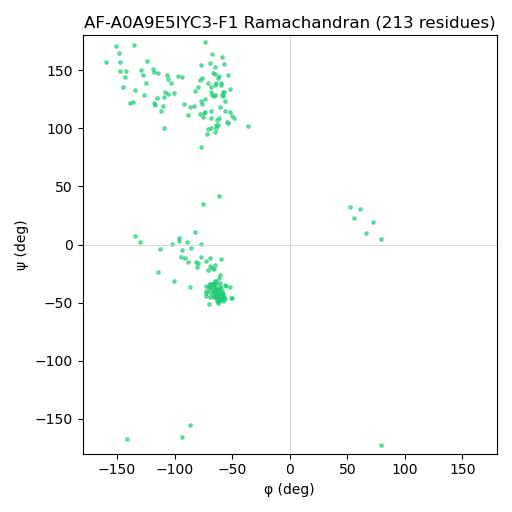119 ALA A N 1
ATOM 932 C CA . ALA A 1 119 ? 10.251 -5.025 1.418 1.00 91.88 119 ALA A CA 1
ATOM 933 C C . ALA A 1 119 ? 9.551 -4.712 2.739 1.00 91.88 119 ALA A C 1
ATOM 935 O O . ALA A 1 119 ? 8.418 -4.232 2.703 1.00 91.88 119 ALA A O 1
ATOM 936 N N . ARG A 1 120 ? 10.228 -4.918 3.871 1.00 92.75 120 ARG A N 1
ATOM 937 C CA . ARG A 1 120 ? 9.711 -4.568 5.200 1.00 92.75 120 ARG A CA 1
ATOM 938 C C . ARG A 1 120 ? 9.478 -3.067 5.322 1.00 92.75 120 ARG A C 1
ATOM 940 O O . ARG A 1 120 ? 8.368 -2.666 5.641 1.00 92.75 120 ARG A O 1
ATOM 947 N N . THR A 1 121 ? 10.472 -2.249 4.972 1.00 95.31 121 THR A N 1
ATOM 948 C CA . THR A 1 121 ? 10.372 -0.782 5.034 1.00 95.31 121 THR A CA 1
ATOM 949 C C . THR A 1 121 ? 9.207 -0.254 4.192 1.00 95.31 121 THR A C 1
ATOM 951 O O . THR A 1 121 ? 8.418 0.555 4.669 1.00 95.31 121 THR A O 1
ATOM 954 N N . LEU A 1 122 ? 9.038 -0.743 2.960 1.00 96.31 122 LEU A N 1
ATOM 955 C CA . LEU A 1 122 ? 7.954 -0.291 2.076 1.00 96.31 122 LEU A CA 1
ATOM 956 C C . LEU A 1 122 ? 6.563 -0.789 2.482 1.00 96.31 122 LEU A C 1
ATOM 958 O O . LEU A 1 122 ? 5.568 -0.267 1.988 1.00 96.31 122 LEU A O 1
ATOM 962 N N . SER A 1 123 ? 6.480 -1.776 3.371 1.00 96.12 123 SER A N 1
ATOM 963 C CA . SER A 1 123 ? 5.201 -2.300 3.863 1.00 96.12 123 SER A CA 1
ATOM 964 C C . SER A 1 123 ? 4.691 -1.545 5.096 1.00 96.12 123 SER A C 1
ATOM 966 O O . SER A 1 123 ? 3.653 -1.906 5.632 1.00 96.12 123 SER A O 1
ATOM 968 N N . MET A 1 124 ? 5.399 -0.501 5.549 1.00 97.62 124 MET A N 1
ATOM 969 C CA . MET A 1 124 ? 5.036 0.272 6.745 1.00 97.62 124 MET A CA 1
ATOM 970 C C . MET A 1 124 ? 4.041 1.405 6.480 1.00 97.62 124 MET A C 1
ATOM 972 O O . MET A 1 124 ? 3.631 2.063 7.426 1.00 97.62 124 MET A O 1
ATOM 976 N N . ILE A 1 125 ? 3.635 1.653 5.233 1.00 98.19 125 ILE A N 1
ATOM 977 C CA . ILE A 1 125 ? 2.494 2.536 4.949 1.00 98.19 125 ILE A CA 1
ATOM 978 C C . ILE A 1 125 ? 1.245 1.665 4.970 1.00 98.19 125 ILE A C 1
ATOM 980 O O . ILE A 1 125 ? 1.086 0.804 4.102 1.00 98.19 125 ILE A O 1
ATOM 984 N N . LEU A 1 126 ? 0.396 1.869 5.972 1.00 98.31 126 LEU A N 1
ATOM 985 C CA . LEU A 1 126 ? -0.767 1.038 6.249 1.00 98.31 126 LEU A CA 1
ATOM 986 C C . LEU A 1 126 ? -2.053 1.754 5.844 1.00 98.31 126 LEU A C 1
ATOM 988 O O . LEU A 1 126 ? -2.188 2.965 6.027 1.00 98.31 126 LEU A O 1
ATOM 992 N N . ILE A 1 127 ? -3.001 0.988 5.319 1.00 98.19 127 ILE A N 1
ATOM 993 C CA . ILE A 1 127 ? -4.303 1.457 4.859 1.00 98.19 127 ILE A CA 1
ATOM 994 C C . ILE A 1 127 ? -5.380 0.626 5.543 1.00 98.19 127 ILE A C 1
ATOM 996 O O . ILE A 1 127 ? -5.335 -0.606 5.512 1.00 98.19 127 ILE A O 1
ATOM 1000 N N . GLN A 1 128 ? -6.341 1.317 6.147 1.00 97.75 128 GLN A N 1
ATOM 1001 C CA . GLN A 1 128 ? -7.550 0.702 6.675 1.00 97.75 128 GLN A CA 1
ATOM 1002 C C . GLN A 1 128 ? -8.555 0.501 5.541 1.00 97.75 128 GLN A C 1
ATOM 1004 O O . GLN A 1 128 ? -8.802 1.409 4.743 1.00 97.75 128 GLN A O 1
ATOM 1009 N N . VAL A 1 129 ? -9.115 -0.698 5.481 1.00 97.25 129 VAL A N 1
ATOM 1010 C CA . VAL A 1 129 ? -10.147 -1.117 4.539 1.00 97.25 129 VAL A CA 1
ATOM 1011 C C . VAL A 1 129 ? -11.396 -1.430 5.350 1.00 97.25 129 VAL A C 1
ATOM 1013 O O . VAL A 1 129 ? -11.352 -2.229 6.285 1.00 97.25 129 VAL A O 1
ATOM 1016 N N . ASN A 1 130 ? -12.507 -0.807 4.985 1.00 96.00 130 ASN A N 1
ATOM 1017 C CA . ASN A 1 130 ? -13.792 -0.996 5.645 1.00 96.00 130 ASN A CA 1
ATOM 1018 C C . ASN A 1 130 ? -14.341 -2.419 5.408 1.00 96.00 130 ASN A C 1
ATOM 1020 O O . ASN A 1 130 ? -13.922 -3.091 4.457 1.00 96.00 130 ASN A O 1
ATOM 1024 N N . PRO A 1 131 ? -15.334 -2.873 6.200 1.00 94.88 131 PRO A N 1
ATOM 1025 C CA . PRO A 1 131 ? -15.997 -4.161 5.981 1.00 94.88 131 PRO A CA 1
ATOM 1026 C C . PRO A 1 131 ? -16.516 -4.365 4.551 1.00 94.88 131 PRO A C 1
ATOM 1028 O O . PRO A 1 131 ? -16.411 -5.454 3.994 1.00 94.88 131 PRO A O 1
ATOM 1031 N N . ASP A 1 132 ? -17.007 -3.297 3.918 1.00 93.44 132 ASP A N 1
ATOM 1032 C CA . ASP A 1 132 ? -17.528 -3.289 2.548 1.00 93.44 132 ASP A CA 1
ATOM 1033 C C . ASP A 1 132 ? -16.441 -3.172 1.460 1.00 93.44 132 ASP A C 1
ATOM 1035 O O . ASP A 1 132 ? -16.759 -2.972 0.286 1.00 93.44 132 ASP A O 1
ATOM 1039 N N . ARG A 1 133 ? -15.160 -3.312 1.835 1.00 92.94 133 ARG A N 1
ATOM 1040 C CA . ARG A 1 133 ? -13.970 -3.179 0.974 1.00 92.94 133 ARG A CA 1
ATOM 1041 C C . ARG A 1 133 ? -13.722 -1.768 0.430 1.00 92.94 133 ARG A C 1
ATOM 1043 O O . ARG A 1 133 ? -12.841 -1.591 -0.411 1.00 92.94 133 ARG A O 1
ATOM 1050 N N . GLN A 1 134 ? -14.435 -0.753 0.916 1.00 94.31 134 GLN A N 1
ATOM 1051 C CA . GLN A 1 134 ? -14.099 0.633 0.600 1.00 94.31 134 GLN A CA 1
ATOM 1052 C C . GLN A 1 134 ? -12.890 1.113 1.405 1.00 94.31 134 GLN A C 1
ATOM 1054 O O . GLN A 1 134 ? -12.601 0.633 2.502 1.00 94.31 134 GLN A O 1
ATOM 1059 N N . ILE A 1 135 ? -12.188 2.102 0.857 1.00 96.38 135 ILE A N 1
ATOM 1060 C CA . ILE A 1 135 ? -11.115 2.820 1.543 1.00 96.38 135 ILE A CA 1
ATOM 1061 C C . ILE A 1 135 ? -11.605 4.248 1.773 1.00 96.38 135 ILE A C 1
ATOM 1063 O O . ILE A 1 135 ? -11.785 4.999 0.817 1.00 96.38 135 ILE A O 1
ATOM 1067 N N . SER A 1 136 ? -11.777 4.638 3.037 1.00 96.12 136 SER A N 1
ATOM 1068 C CA . SER A 1 136 ? -12.281 5.963 3.448 1.00 96.12 136 SER A CA 1
ATOM 1069 C C . SER A 1 136 ? -11.249 7.095 3.306 1.00 96.12 136 SER A C 1
ATOM 1071 O O . SER A 1 136 ? -11.206 8.008 4.127 1.00 96.12 136 SER A O 1
ATOM 1073 N N . LEU A 1 137 ? -10.383 7.040 2.291 1.00 97.44 137 LEU A N 1
ATOM 1074 C CA . LEU A 1 137 ? -9.383 8.071 2.013 1.00 97.44 137 LEU A CA 1
ATOM 1075 C C . LEU A 1 137 ? -9.787 8.889 0.789 1.00 97.44 137 LEU A C 1
ATOM 1077 O O . LEU A 1 137 ? -10.325 8.374 -0.194 1.00 97.44 137 LEU A O 1
ATOM 1081 N N . ARG A 1 138 ? -9.461 10.181 0.812 1.00 96.88 138 ARG A N 1
ATOM 1082 C CA . ARG A 1 138 ? -9.698 11.067 -0.329 1.00 96.88 138 ARG A CA 1
ATOM 1083 C C . ARG A 1 138 ? -8.940 10.562 -1.566 1.00 96.88 138 ARG A C 1
ATOM 1085 O O . ARG A 1 138 ? -7.775 10.178 -1.467 1.00 96.88 138 ARG A O 1
ATOM 1092 N N . ARG A 1 139 ? -9.603 10.585 -2.733 1.00 94.50 139 ARG A N 1
ATOM 1093 C CA . ARG A 1 139 ? -9.074 10.113 -4.035 1.00 94.50 139 ARG A CA 1
ATOM 1094 C C . ARG A 1 139 ? -8.587 8.655 -4.026 1.00 94.50 139 ARG A C 1
ATOM 1096 O O . ARG A 1 139 ? -7.766 8.285 -4.873 1.00 94.50 139 ARG A O 1
ATOM 1103 N N . ALA A 1 140 ? -9.071 7.833 -3.093 1.00 94.62 140 ALA A N 1
ATOM 1104 C CA . ALA A 1 140 ? -8.905 6.393 -3.188 1.00 94.62 140 ALA A CA 1
ATOM 1105 C C . ALA A 1 140 ? -9.701 5.875 -4.402 1.00 94.62 140 ALA A C 1
ATOM 1107 O O . ALA A 1 140 ? -10.881 6.205 -4.531 1.00 94.62 140 ALA A O 1
ATOM 1108 N N . PRO A 1 141 ? -9.074 5.105 -5.309 1.00 91.44 141 PRO A N 1
ATOM 1109 C CA . PRO A 1 141 ? -9.800 4.357 -6.327 1.00 91.44 141 PRO A CA 1
ATOM 1110 C C . PRO A 1 141 ? -10.789 3.378 -5.692 1.00 91.44 141 PRO A C 1
ATOM 1112 O O . PRO A 1 141 ? -10.633 2.997 -4.530 1.00 91.44 141 PRO A O 1
ATOM 1115 N N . ASP A 1 142 ? -11.763 2.918 -6.470 1.00 89.81 142 ASP A N 1
ATOM 1116 C CA . ASP A 1 142 ? -12.583 1.786 -6.059 1.00 89.81 142 ASP A CA 1
ATOM 1117 C C . ASP A 1 142 ? -11.768 0.488 -6.171 1.00 89.81 142 ASP A C 1
ATOM 1119 O O . ASP A 1 142 ? -11.363 0.084 -7.259 1.00 89.81 142 ASP A O 1
ATOM 1123 N N . TRP A 1 143 ? -11.495 -0.146 -5.029 1.00 90.25 143 TRP A N 1
ATOM 1124 C CA . TRP A 1 143 ? -10.726 -1.391 -4.946 1.00 90.25 143 TRP A CA 1
ATOM 1125 C C . TRP A 1 143 ? -11.601 -2.627 -4.735 1.00 90.25 143 TRP A C 1
ATOM 1127 O O . TRP A 1 143 ? -11.061 -3.729 -4.628 1.00 90.25 143 TRP A O 1
ATOM 1137 N N . ARG A 1 144 ? -12.931 -2.478 -4.661 1.00 91.12 144 ARG A N 1
ATOM 1138 C CA . ARG A 1 144 ? -13.835 -3.557 -4.233 1.00 91.12 144 ARG A CA 1
ATOM 1139 C C . ARG A 1 144 ? -13.714 -4.800 -5.107 1.00 91.12 144 ARG A C 1
ATOM 1141 O O . ARG A 1 144 ? -13.588 -5.896 -4.568 1.00 91.12 144 ARG A O 1
ATOM 1148 N N . ASP A 1 145 ? -13.678 -4.633 -6.425 1.00 88.31 145 ASP A N 1
ATOM 1149 C CA . ASP A 1 145 ? -13.580 -5.749 -7.372 1.00 88.31 145 ASP A CA 1
ATOM 1150 C C . ASP A 1 145 ? -12.206 -6.438 -7.317 1.00 88.31 145 ASP A C 1
ATOM 1152 O O . ASP A 1 145 ? -12.122 -7.660 -7.175 1.00 88.31 145 ASP A O 1
ATOM 1156 N N . ALA A 1 146 ? -11.117 -5.662 -7.281 1.00 89.38 146 ALA A N 1
ATOM 1157 C CA . ALA A 1 146 ? -9.762 -6.196 -7.121 1.00 89.38 146 ALA A CA 1
ATOM 1158 C C . ALA A 1 146 ? -9.580 -6.950 -5.792 1.00 89.38 146 ALA A C 1
ATOM 1160 O O . ALA A 1 146 ? -9.010 -8.043 -5.761 1.00 89.38 146 ALA A O 1
ATOM 1161 N N . MET A 1 147 ? -10.112 -6.405 -4.695 1.00 91.19 147 MET A N 1
ATOM 1162 C CA . MET A 1 147 ? -10.126 -7.066 -3.391 1.00 91.19 147 MET A CA 1
ATOM 1163 C C . MET A 1 147 ? -11.013 -8.308 -3.402 1.00 91.19 147 MET A C 1
ATOM 1165 O O . MET A 1 147 ? -10.626 -9.318 -2.830 1.00 91.19 147 MET A O 1
ATOM 1169 N N . LYS A 1 148 ? -12.170 -8.283 -4.070 1.00 90.69 148 LYS A N 1
ATOM 1170 C CA . LYS A 1 148 ? -13.034 -9.461 -4.209 1.00 90.69 148 LYS A CA 1
ATOM 1171 C C . LYS A 1 148 ? -12.324 -10.591 -4.949 1.00 90.69 148 LYS A C 1
ATOM 1173 O O . LYS A 1 148 ? -12.398 -11.740 -4.519 1.00 90.69 148 LYS A O 1
ATOM 1178 N N . ALA A 1 149 ? -11.625 -10.271 -6.035 1.00 86.75 149 ALA A N 1
ATOM 1179 C CA . ALA A 1 149 ? -10.876 -11.244 -6.821 1.00 86.75 149 ALA A CA 1
ATOM 1180 C C . ALA A 1 149 ? -9.695 -11.843 -6.039 1.00 86.75 149 ALA A C 1
ATOM 1182 O O . ALA A 1 149 ? -9.460 -13.046 -6.114 1.00 86.75 149 ALA A O 1
ATOM 1183 N N . ALA A 1 150 ? -8.965 -11.022 -5.281 1.00 88.88 150 ALA A N 1
ATOM 1184 C CA . ALA A 1 150 ? -7.769 -11.467 -4.568 1.00 88.88 150 ALA A CA 1
ATOM 1185 C C . ALA A 1 150 ? -8.051 -12.070 -3.185 1.00 88.88 150 ALA A C 1
ATOM 1187 O O . ALA A 1 150 ? -7.371 -12.998 -2.759 1.00 88.88 150 ALA A O 1
ATOM 1188 N N . TRP A 1 151 ? -9.026 -11.527 -2.460 1.00 89.31 151 TRP A N 1
ATOM 1189 C CA . TRP A 1 151 ? -9.289 -11.838 -1.053 1.00 89.31 151 TRP A CA 1
ATOM 1190 C C . TRP A 1 151 ? -10.613 -12.567 -0.828 1.00 89.31 151 TRP A C 1
ATOM 1192 O O . TRP A 1 151 ? -10.915 -12.940 0.307 1.00 89.31 151 TRP A O 1
ATOM 1202 N N . GLY A 1 152 ? -11.403 -12.767 -1.883 1.00 89.06 152 GLY A N 1
ATOM 1203 C CA . GLY A 1 152 ? -12.750 -13.312 -1.791 1.00 89.06 152 GLY A CA 1
ATOM 1204 C C . GLY A 1 152 ? -13.789 -12.270 -1.351 1.00 89.06 152 GLY A C 1
ATOM 1205 O O . GLY A 1 152 ? -13.497 -11.073 -1.271 1.00 89.06 152 GLY A O 1
ATOM 1206 N N . PRO A 1 153 ? -15.034 -12.702 -1.081 1.00 87.44 153 PRO A N 1
ATOM 1207 C CA . PRO A 1 153 ? -16.133 -11.799 -0.748 1.00 87.44 153 PRO A CA 1
ATOM 1208 C C . PRO A 1 153 ? -15.835 -10.913 0.474 1.00 87.44 153 PRO A C 1
ATOM 1210 O O . PRO A 1 153 ? -15.016 -11.240 1.335 1.00 87.44 153 PRO A O 1
ATOM 1213 N N . ALA A 1 154 ? -16.510 -9.763 0.534 1.00 88.56 154 ALA A N 1
ATOM 1214 C CA . ALA A 1 154 ? -16.470 -8.873 1.690 1.00 88.56 154 ALA A CA 1
ATOM 1215 C C . ALA A 1 154 ? -16.967 -9.599 2.953 1.00 88.56 154 ALA A C 1
ATOM 1217 O O . ALA A 1 154 ? -17.915 -10.384 2.896 1.00 88.56 154 ALA A O 1
ATOM 1218 N N . GLY A 1 155 ? -16.291 -9.356 4.075 1.00 83.94 155 GLY A N 1
ATOM 1219 C CA . GLY A 1 155 ? -16.663 -9.896 5.379 1.00 83.94 155 GLY A CA 1
ATOM 1220 C C . GLY A 1 155 ? -17.544 -8.929 6.168 1.00 83.94 155 GLY A C 1
ATOM 1221 O O . GLY A 1 155 ? -18.063 -7.952 5.639 1.00 83.94 155 GLY A O 1
ATOM 1222 N N . THR A 1 156 ? -17.688 -9.192 7.464 1.00 86.75 156 THR A N 1
ATOM 1223 C CA . THR A 1 156 ? -18.384 -8.296 8.405 1.00 86.75 156 THR A CA 1
ATOM 1224 C C . THR A 1 156 ? -17.437 -7.346 9.137 1.00 86.75 156 THR A C 1
ATOM 1226 O O . THR A 1 156 ? -17.896 -6.439 9.823 1.00 86.75 156 THR A O 1
ATOM 1229 N N . THR A 1 157 ? -16.126 -7.558 9.024 1.00 90.44 157 THR A N 1
ATOM 1230 C CA . THR A 1 157 ? -15.078 -6.789 9.704 1.00 90.44 157 THR A CA 1
ATOM 1231 C C . THR A 1 157 ? -14.176 -6.096 8.693 1.00 90.44 157 THR A C 1
ATOM 1233 O O . THR A 1 157 ? -13.963 -6.599 7.587 1.00 90.44 157 THR A O 1
ATOM 1236 N N . GLY A 1 158 ? -13.661 -4.929 9.080 1.00 94.12 158 GLY A N 1
ATOM 1237 C CA . GLY A 1 158 ? -12.601 -4.251 8.349 1.00 94.12 158 GLY A CA 1
ATOM 1238 C C . GLY A 1 158 ? -11.259 -4.952 8.544 1.00 94.12 158 GLY A C 1
ATOM 1239 O O . GLY A 1 158 ? -11.127 -5.909 9.313 1.00 94.12 158 GLY A O 1
ATOM 1240 N N . CYS A 1 159 ? -10.253 -4.478 7.821 1.00 95.88 159 CYS A N 1
ATOM 1241 C CA . CYS A 1 159 ? -8.880 -4.926 7.999 1.00 95.88 159 CYS A CA 1
ATOM 1242 C C . CYS A 1 159 ? -7.893 -3.798 7.708 1.00 95.88 159 CYS A C 1
ATOM 1244 O O . CYS A 1 159 ? -8.170 -2.891 6.924 1.00 95.88 159 CYS A O 1
ATOM 1246 N N . VAL A 1 160 ? -6.694 -3.904 8.266 1.00 97.38 160 VAL A N 1
ATOM 1247 C CA . VAL A 1 160 ? -5.555 -3.058 7.923 1.00 97.38 160 VAL A CA 1
ATOM 1248 C C . VAL A 1 160 ? -4.543 -3.883 7.139 1.00 97.38 160 VAL A C 1
ATOM 1250 O O . VAL A 1 160 ? -4.160 -4.979 7.545 1.00 97.38 160 VAL A O 1
ATOM 1253 N N . THR A 1 161 ? -4.089 -3.339 6.015 1.00 96.88 161 THR A N 1
ATOM 1254 C CA . THR A 1 161 ? -3.053 -3.945 5.170 1.00 96.88 161 THR A CA 1
ATOM 1255 C C . THR A 1 161 ? -2.030 -2.899 4.735 1.00 96.88 161 THR A C 1
ATOM 1257 O O . THR A 1 161 ? -2.213 -1.700 4.959 1.00 96.88 161 THR A O 1
ATOM 1260 N N . SER A 1 162 ? -0.939 -3.321 4.099 1.00 97.00 162 SER A N 1
ATOM 1261 C CA . SER A 1 162 ? 0.028 -2.382 3.533 1.00 97.00 162 SER A CA 1
ATOM 1262 C C . SER A 1 162 ? -0.466 -1.795 2.204 1.00 97.00 162 SER A C 1
ATOM 1264 O O . SER A 1 162 ? -0.999 -2.502 1.347 1.00 97.00 162 SER A O 1
ATOM 1266 N N . LEU A 1 163 ? -0.208 -0.504 1.961 1.00 97.12 163 LEU A N 1
ATOM 1267 C CA . LEU A 1 163 ? -0.486 0.127 0.663 1.00 97.12 163 LEU A CA 1
ATOM 1268 C C . LEU A 1 163 ? 0.218 -0.618 -0.477 1.00 97.12 163 LEU A C 1
ATOM 1270 O O . LEU A 1 163 ? -0.305 -0.732 -1.580 1.00 97.12 163 LEU A O 1
ATOM 1274 N N . ARG A 1 164 ? 1.413 -1.148 -0.215 1.00 94.88 164 ARG A N 1
ATOM 1275 C CA . ARG A 1 164 ? 2.167 -1.908 -1.208 1.00 94.88 164 ARG A CA 1
ATOM 1276 C C . ARG A 1 164 ? 1.447 -3.188 -1.642 1.00 94.88 164 ARG A C 1
ATOM 1278 O O . ARG A 1 164 ? 1.524 -3.528 -2.818 1.00 94.88 164 ARG A O 1
ATOM 1285 N N . GLU A 1 165 ? 0.800 -3.897 -0.721 1.00 92.31 165 GLU A N 1
ATOM 1286 C CA . GLU A 1 165 ? 0.011 -5.088 -1.057 1.00 92.31 165 GLU A CA 1
ATOM 1287 C C . GLU A 1 165 ? -1.239 -4.711 -1.853 1.00 92.31 165 GLU A C 1
ATOM 1289 O O . GLU A 1 165 ? -1.498 -5.346 -2.872 1.00 92.31 165 GLU A O 1
ATOM 1294 N N . LEU A 1 166 ? -1.930 -3.626 -1.481 1.00 92.50 166 LEU A N 1
ATOM 1295 C CA . LEU A 1 166 ? -3.061 -3.099 -2.259 1.00 92.50 166 LEU A CA 1
ATOM 1296 C C . LEU A 1 166 ? -2.675 -2.791 -3.706 1.00 92.50 166 LEU A C 1
ATOM 1298 O O . LEU A 1 166 ? -3.347 -3.212 -4.639 1.00 92.50 166 LEU A O 1
ATOM 1302 N N . LEU A 1 167 ? -1.549 -2.107 -3.907 1.00 92.12 167 LEU A N 1
ATOM 1303 C CA . LEU A 1 167 ? -1.051 -1.775 -5.244 1.00 92.12 167 LEU A CA 1
ATOM 1304 C C . LEU A 1 167 ? -0.555 -2.993 -6.040 1.00 92.12 167 LEU A C 1
ATOM 1306 O O . LEU A 1 167 ? -0.282 -2.859 -7.229 1.00 92.12 167 LEU A O 1
ATOM 1310 N N . GLY A 1 168 ? -0.397 -4.149 -5.391 1.00 88.50 168 GLY A N 1
ATOM 1311 C CA . GLY A 1 168 ? -0.062 -5.417 -6.033 1.00 88.50 168 GLY A CA 1
ATOM 1312 C C . GLY A 1 168 ? -1.278 -6.270 -6.397 1.00 88.50 168 GLY A C 1
ATOM 1313 O O . GLY A 1 168 ? -1.089 -7.327 -6.998 1.00 88.50 168 GLY A O 1
ATOM 1314 N N . LEU A 1 169 ? -2.496 -5.850 -6.033 1.00 85.62 169 LEU A N 1
ATOM 1315 C CA . LEU A 1 169 ? -3.717 -6.539 -6.443 1.00 85.62 169 LEU A CA 1
ATOM 1316 C C . LEU A 1 169 ? -3.884 -6.451 -7.968 1.00 85.62 169 LEU A C 1
ATOM 1318 O O . LEU A 1 169 ? -3.476 -5.452 -8.571 1.00 85.62 169 LEU A O 1
ATOM 1322 N N . PRO A 1 170 ? -4.460 -7.484 -8.611 1.00 72.19 170 PRO A N 1
ATOM 1323 C CA . PRO A 1 170 ? -4.666 -7.467 -10.051 1.00 72.19 170 PRO A CA 1
ATOM 1324 C C . PRO A 1 170 ? -5.502 -6.246 -10.439 1.00 72.19 170 PRO A C 1
ATOM 1326 O O . PRO A 1 170 ? -6.549 -5.985 -9.843 1.00 72.19 170 PRO A O 1
ATOM 1329 N N . VAL A 1 171 ? -5.033 -5.502 -11.443 1.00 64.69 171 VAL A N 1
ATOM 1330 C CA . VAL A 1 171 ? -5.816 -4.420 -12.043 1.00 64.69 171 VAL A CA 1
ATOM 1331 C C . VAL A 1 171 ? -7.085 -5.044 -12.606 1.00 64.69 171 VAL A C 1
ATOM 1333 O O . VAL A 1 171 ? -7.017 -5.908 -13.480 1.00 64.69 171 VAL A O 1
ATOM 1336 N N . GLN A 1 172 ? -8.232 -4.623 -12.083 1.00 64.50 172 GLN A N 1
ATOM 1337 C CA . GLN A 1 172 ? -9.521 -4.952 -12.667 1.00 64.50 172 GLN A CA 1
ATOM 1338 C C . GLN A 1 172 ? -10.000 -3.753 -13.465 1.00 64.50 172 GLN A C 1
ATOM 1340 O O . GLN A 1 172 ? -9.948 -2.610 -13.012 1.00 64.50 172 GLN A O 1
ATOM 1345 N N . LEU A 1 173 ? -10.394 -4.035 -14.697 1.00 66.69 173 LEU A N 1
ATOM 1346 C CA . LEU A 1 173 ? -10.987 -3.060 -15.584 1.00 66.69 173 LEU A CA 1
ATOM 1347 C C . LEU A 1 173 ? -12.328 -2.598 -15.024 1.00 66.69 173 LEU A C 1
ATOM 1349 O O . LEU A 1 173 ? -13.115 -3.425 -14.571 1.00 66.69 173 LEU A O 1
ATOM 1353 N N . ASN A 1 174 ? -12.598 -1.295 -15.088 1.00 66.38 174 ASN A N 1
ATOM 1354 C CA . ASN A 1 174 ? -13.934 -0.794 -14.803 1.00 66.38 174 ASN A CA 1
ATOM 1355 C C . ASN A 1 174 ? -14.879 -1.265 -15.926 1.00 66.38 174 ASN A C 1
ATOM 1357 O O . ASN A 1 174 ? -14.700 -0.806 -17.057 1.00 66.38 174 ASN A O 1
ATOM 1361 N N . PRO A 1 175 ? -15.882 -2.120 -15.650 1.00 69.44 175 PRO A N 1
ATOM 1362 C CA . PRO A 1 175 ? -16.737 -2.695 -16.686 1.00 69.44 175 PRO A CA 1
ATOM 1363 C C . PRO A 1 175 ? -17.603 -1.657 -17.414 1.00 69.44 175 PRO A C 1
ATOM 1365 O O . PRO A 1 175 ? -18.099 -1.943 -18.500 1.00 69.44 175 PRO A O 1
ATOM 1368 N N . THR A 1 176 ? -17.795 -0.454 -16.853 1.00 75.62 176 THR A N 1
ATOM 1369 C CA . THR A 1 176 ? -18.516 0.632 -17.545 1.00 75.62 176 THR A CA 1
ATOM 1370 C C . THR A 1 176 ? -17.648 1.384 -18.549 1.00 75.62 176 THR A C 1
ATOM 1372 O O . THR A 1 176 ? -18.174 2.087 -19.404 1.00 75.62 176 THR A O 1
ATOM 1375 N N . GLU A 1 177 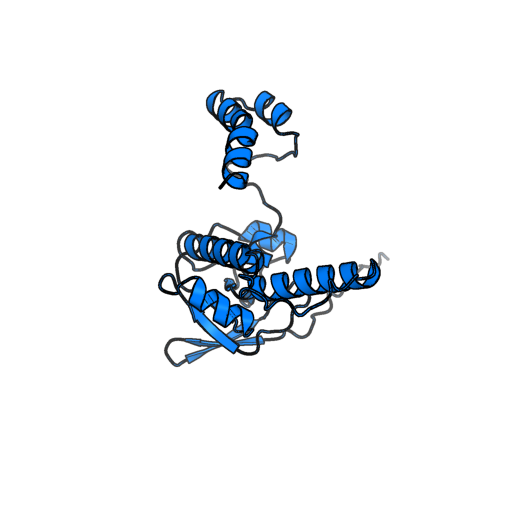? -16.327 1.278 -18.425 1.00 73.88 177 GLU A N 1
ATOM 1376 C CA . GLU A 1 177 ? -15.355 2.016 -19.242 1.00 73.88 177 GLU A CA 1
ATOM 1377 C C . GLU A 1 177 ? -14.525 1.091 -20.143 1.00 73.88 177 GLU A C 1
ATOM 1379 O O . GLU A 1 177 ? -14.001 1.532 -21.162 1.00 73.88 177 GLU A O 1
ATOM 1384 N N . HIS A 1 178 ? -14.395 -0.185 -19.778 1.00 79.06 178 HIS A N 1
ATOM 1385 C CA . HIS A 1 178 ? -13.467 -1.124 -20.391 1.00 79.06 178 HIS A CA 1
ATOM 1386 C C . HIS A 1 178 ? -14.080 -2.530 -20.444 1.00 79.06 178 HIS A C 1
ATOM 1388 O O . HIS A 1 178 ? -14.635 -3.013 -19.458 1.00 79.06 178 HIS A O 1
ATOM 1394 N N . THR A 1 179 ? -13.936 -3.212 -21.580 1.00 80.56 179 THR A N 1
ATOM 1395 C CA . THR A 1 179 ? -14.504 -4.553 -21.810 1.00 80.56 179 THR A CA 1
ATOM 1396 C C . THR A 1 179 ? -13.487 -5.679 -21.648 1.00 80.56 179 THR A C 1
ATOM 1398 O O . THR A 1 179 ? -13.849 -6.776 -21.233 1.00 80.56 179 THR A O 1
ATOM 1401 N N . GLU A 1 180 ? -12.216 -5.427 -21.962 1.00 79.00 180 GLU A N 1
ATOM 1402 C CA . GLU A 1 180 ? -11.145 -6.426 -21.947 1.00 79.00 180 GLU A CA 1
ATOM 1403 C C . GLU A 1 180 ? -9.761 -5.773 -21.852 1.00 79.00 180 GLU A C 1
ATOM 1405 O O . GLU A 1 180 ? -9.592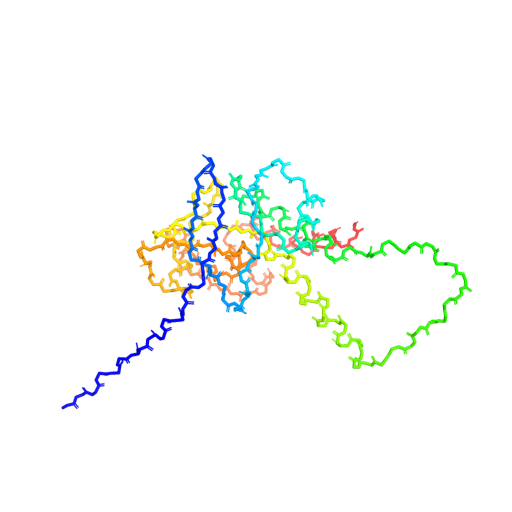 -4.599 -22.190 1.00 79.00 180 GLU A O 1
ATOM 1410 N N . PHE A 1 181 ? -8.765 -6.523 -21.365 1.00 82.31 181 PHE A N 1
ATOM 1411 C CA . PHE A 1 181 ? -7.364 -6.103 -21.394 1.00 82.31 181 PHE A CA 1
ATOM 1412 C C . PHE A 1 181 ? -6.494 -7.200 -21.987 1.00 82.31 181 PHE A C 1
ATOM 1414 O O . PHE A 1 181 ? -6.751 -8.393 -21.832 1.00 82.31 181 PHE A O 1
ATOM 1421 N N . GLN A 1 182 ? -5.410 -6.765 -22.612 1.00 83.31 182 GLN A N 1
ATOM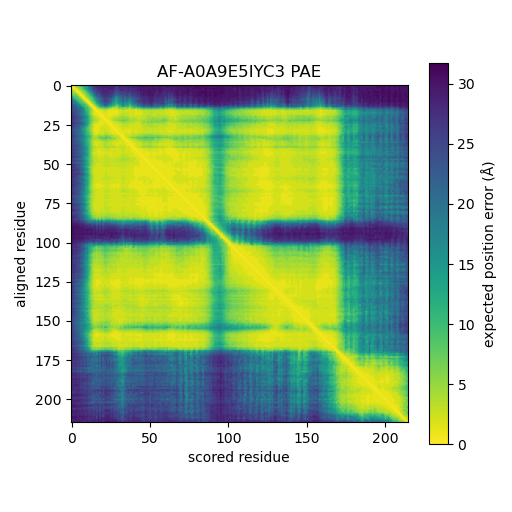 1422 C CA . GLN A 1 182 ? -4.386 -7.623 -23.179 1.00 83.31 182 GLN A CA 1
ATOM 1423 C C . GLN A 1 182 ? -3.019 -6.977 -22.968 1.00 83.31 182 GLN A C 1
ATOM 1425 O O . GLN A 1 182 ? -2.883 -5.753 -23.009 1.00 83.31 182 GLN A O 1
ATOM 1430 N N . TRP A 1 183 ? -2.007 -7.806 -22.725 1.00 83.19 183 TRP A N 1
ATOM 1431 C CA . TRP A 1 183 ? -0.622 -7.359 -22.624 1.00 83.19 183 TRP A CA 1
ATOM 1432 C C . TRP A 1 183 ? 0.043 -7.457 -23.992 1.00 83.19 183 TRP A C 1
ATOM 1434 O O . TRP A 1 183 ? 0.138 -8.545 -24.553 1.00 83.19 183 TRP A O 1
ATOM 1444 N N . HIS A 1 184 ? 0.533 -6.324 -24.490 1.00 88.06 184 HIS A N 1
ATOM 1445 C CA . HIS A 1 184 ? 1.252 -6.210 -25.759 1.00 88.06 184 HIS A CA 1
ATOM 1446 C C . HIS A 1 184 ? 2.625 -5.584 -25.554 1.00 88.06 184 HIS A C 1
ATOM 1448 O O . HIS A 1 184 ? 2.848 -4.856 -24.580 1.00 88.06 184 HIS A O 1
ATOM 1454 N N . ALA A 1 185 ? 3.545 -5.819 -26.492 1.00 91.12 185 ALA A N 1
ATOM 1455 C CA . ALA A 1 185 ? 4.719 -4.964 -26.589 1.00 91.12 185 ALA A CA 1
ATOM 1456 C C . ALA A 1 185 ? 4.262 -3.527 -26.889 1.00 91.12 185 ALA A C 1
ATOM 1458 O O . ALA A 1 185 ? 3.281 -3.307 -27.594 1.00 91.12 185 ALA A O 1
ATOM 1459 N N . TRP A 1 186 ? 4.964 -2.527 -26.353 1.00 88.19 186 TRP A N 1
ATOM 1460 C CA . TRP A 1 186 ? 4.493 -1.136 -26.416 1.00 88.19 186 TRP A CA 1
ATOM 1461 C C . TRP A 1 186 ? 4.322 -0.597 -27.848 1.00 88.19 186 TRP A C 1
ATOM 1463 O O . TRP A 1 186 ? 3.505 0.292 -28.053 1.00 88.19 186 TRP A O 1
ATOM 1473 N N . ARG A 1 187 ? 5.053 -1.129 -28.840 1.00 93.88 187 ARG A N 1
ATOM 1474 C CA . ARG A 1 187 ? 4.863 -0.765 -30.256 1.00 93.88 187 ARG A CA 1
ATOM 1475 C C . ARG A 1 187 ? 3.538 -1.302 -30.790 1.00 93.88 187 ARG A C 1
ATOM 1477 O O . ARG A 1 187 ? 2.728 -0.522 -31.272 1.00 93.88 187 ARG A O 1
ATOM 1484 N N . ASP A 1 188 ? 3.292 -2.590 -30.592 1.00 94.88 188 ASP A N 1
ATOM 1485 C CA . ASP A 1 188 ? 2.058 -3.262 -31.006 1.00 94.88 188 ASP A CA 1
ATOM 1486 C C . ASP A 1 188 ? 0.835 -2.641 -30.305 1.00 94.88 188 ASP A C 1
ATOM 1488 O O . ASP A 1 188 ? -0.201 -2.403 -30.918 1.00 94.88 188 ASP A O 1
ATOM 1492 N N . ALA A 1 189 ? 0.974 -2.266 -29.028 1.00 92.69 189 ALA A N 1
ATOM 1493 C CA . ALA A 1 189 ? -0.064 -1.545 -28.294 1.00 92.69 189 ALA A CA 1
ATOM 1494 C C . ALA A 1 189 ? -0.410 -0.179 -28.923 1.00 92.69 189 ALA A C 1
ATOM 1496 O O . ALA A 1 189 ? -1.574 0.221 -28.904 1.00 92.69 189 ALA A O 1
ATOM 1497 N N . ALA A 1 190 ? 0.577 0.538 -29.475 1.00 94.56 190 ALA A N 1
ATOM 1498 C CA . ALA A 1 190 ? 0.346 1.812 -30.153 1.00 94.56 190 ALA A CA 1
ATOM 1499 C C . ALA A 1 190 ? -0.394 1.624 -31.485 1.00 94.56 190 ALA A C 1
ATOM 1501 O O . ALA A 1 190 ? -1.263 2.429 -31.807 1.00 94.56 190 ALA A O 1
ATOM 1502 N N . GLU A 1 191 ? -0.104 0.551 -32.224 1.00 95.06 191 GLU A N 1
ATOM 1503 C CA . GLU A 1 191 ? -0.811 0.218 -33.471 1.00 95.06 191 GLU A CA 1
ATOM 1504 C C . GLU A 1 191 ? -2.282 -0.142 -33.231 1.00 95.06 191 GLU A C 1
ATOM 1506 O O . GLU A 1 191 ? -3.146 0.178 -34.044 1.00 95.06 191 GLU A O 1
ATOM 1511 N N . LEU A 1 192 ? -2.582 -0.758 -32.087 1.00 92.81 192 LEU A N 1
ATOM 1512 C CA . LEU A 1 192 ? -3.945 -1.116 -31.688 1.00 92.81 192 LEU A CA 1
ATOM 1513 C C . LEU A 1 192 ? -4.767 0.078 -31.169 1.00 92.81 192 LEU A C 1
ATOM 1515 O O . LEU A 1 192 ? -5.979 -0.044 -30.977 1.00 92.81 192 LEU A O 1
ATOM 1519 N N . CYS A 1 193 ? -4.144 1.233 -30.913 1.00 91.88 193 CYS A N 1
ATOM 1520 C CA . CYS A 1 193 ? -4.842 2.406 -30.393 1.00 91.88 193 CYS A CA 1
ATOM 1521 C C . CYS A 1 193 ? -5.656 3.110 -31.484 1.00 91.88 193 CYS A C 1
ATOM 1523 O O . CYS A 1 193 ? -5.107 3.655 -32.435 1.00 91.88 193 CYS A O 1
ATOM 1525 N N . PHE A 1 194 ? -6.970 3.226 -31.276 1.00 90.62 194 PHE A N 1
ATOM 1526 C CA . PHE A 1 194 ? -7.838 4.017 -32.158 1.00 90.62 194 PHE A CA 1
ATOM 1527 C C . PHE A 1 194 ? -7.509 5.522 -32.136 1.00 90.62 194 PHE A C 1
ATOM 1529 O O . PHE A 1 194 ? -7.687 6.214 -33.133 1.00 90.62 194 PHE A O 1
ATOM 1536 N N . SER A 1 195 ? -7.036 6.045 -30.997 1.00 91.94 195 SER A N 1
ATOM 1537 C CA . SER A 1 195 ? -6.680 7.459 -30.843 1.00 91.94 195 SER A CA 1
ATOM 1538 C C . SER A 1 195 ? -5.234 7.720 -31.292 1.00 91.94 195 SER A C 1
ATOM 1540 O O . SER A 1 195 ? -4.313 7.212 -30.640 1.00 91.94 195 SER A O 1
ATOM 1542 N N . PRO A 1 196 ? -5.004 8.568 -32.318 1.00 90.06 196 PRO A N 1
ATOM 1543 C CA . PRO A 1 196 ? -3.655 8.898 -32.781 1.00 90.06 196 PRO A CA 1
ATOM 1544 C C . PRO A 1 196 ? -2.791 9.552 -31.698 1.00 90.06 196 PRO A C 1
ATOM 1546 O O . PRO A 1 196 ? -1.607 9.248 -31.588 1.00 90.06 196 PRO A O 1
ATOM 1549 N N . SER A 1 197 ? -3.383 10.400 -30.849 1.00 89.31 197 SER A N 1
ATOM 1550 C CA . SER A 1 197 ? -2.650 11.063 -29.764 1.00 89.31 197 SER A CA 1
ATOM 1551 C C . SER A 1 197 ? -2.223 10.084 -28.669 1.00 89.31 197 SER A C 1
ATOM 1553 O O . SER A 1 197 ? -1.152 10.239 -28.086 1.00 89.31 197 SER A O 1
ATOM 1555 N N . ASN A 1 198 ? -3.034 9.058 -28.388 1.00 90.94 198 ASN A N 1
ATOM 1556 C CA . ASN A 1 198 ? -2.673 8.026 -27.414 1.00 90.94 198 ASN A CA 1
ATOM 1557 C C . ASN A 1 198 ? -1.589 7.099 -27.974 1.00 90.94 198 ASN A C 1
ATOM 1559 O O . ASN A 1 198 ? -0.651 6.764 -27.252 1.00 90.94 198 ASN A O 1
ATOM 1563 N N . ALA A 1 199 ? -1.685 6.734 -29.256 1.00 94.12 199 ALA A N 1
ATOM 1564 C CA . ALA A 1 199 ? -0.645 5.975 -29.945 1.00 94.12 199 ALA A CA 1
ATOM 1565 C C . ALA A 1 199 ? 0.698 6.721 -29.900 1.00 94.12 199 ALA A C 1
ATOM 1567 O O . ALA A 1 199 ? 1.712 6.154 -29.492 1.00 94.12 199 ALA A O 1
ATOM 1568 N N . GLU A 1 200 ? 0.701 8.016 -30.229 1.00 94.44 200 GLU A N 1
ATOM 1569 C CA . GLU A 1 200 ? 1.903 8.852 -30.167 1.00 94.44 200 GLU A CA 1
ATOM 1570 C C . GLU A 1 200 ? 2.474 8.925 -28.743 1.00 94.44 200 GLU A C 1
ATOM 1572 O O . GLU A 1 200 ? 3.677 8.738 -28.551 1.00 94.44 200 GLU A O 1
ATOM 1577 N N . ALA A 1 201 ? 1.620 9.097 -27.729 1.00 90.88 201 ALA A N 1
ATOM 1578 C CA . ALA A 1 201 ? 2.043 9.102 -26.329 1.00 90.88 201 ALA A CA 1
ATOM 1579 C C . ALA A 1 201 ? 2.719 7.782 -25.910 1.00 90.88 201 ALA A C 1
ATOM 1581 O O . ALA A 1 201 ? 3.763 7.809 -25.255 1.00 90.88 201 ALA A O 1
ATOM 1582 N N . ILE A 1 202 ? 2.179 6.630 -26.324 1.00 92.81 202 ILE A N 1
ATOM 1583 C CA . ILE A 1 202 ? 2.800 5.317 -26.079 1.00 92.81 202 ILE A CA 1
ATOM 1584 C C . ILE A 1 202 ? 4.166 5.239 -26.770 1.00 92.81 202 ILE A C 1
ATOM 1586 O O . ILE A 1 202 ? 5.144 4.800 -26.160 1.00 92.81 202 ILE A O 1
ATOM 1590 N N . LEU A 1 203 ? 4.270 5.719 -28.015 1.00 94.31 203 LEU A N 1
ATOM 1591 C CA . LEU A 1 203 ? 5.526 5.693 -28.766 1.00 94.31 203 LEU A CA 1
ATOM 1592 C C . LEU A 1 203 ? 6.621 6.587 -28.160 1.00 94.31 203 LEU A C 1
ATOM 1594 O O . LEU A 1 203 ? 7.814 6.364 -28.392 1.00 94.31 203 LEU A O 1
ATOM 1598 N N . MET A 1 204 ? 6.241 7.579 -27.352 1.00 92.88 204 MET A N 1
ATOM 1599 C CA . MET A 1 204 ? 7.171 8.446 -26.629 1.00 92.88 204 MET A CA 1
ATOM 1600 C C . MET A 1 204 ? 7.749 7.823 -25.348 1.00 92.88 204 MET A C 1
ATOM 1602 O O . MET A 1 204 ? 8.778 8.314 -24.871 1.00 92.88 204 MET A O 1
ATOM 1606 N N . LEU A 1 205 ? 7.171 6.736 -24.815 1.00 87.25 205 LEU A N 1
ATOM 1607 C CA . LEU A 1 205 ? 7.580 6.126 -23.538 1.00 87.25 205 LEU A CA 1
ATOM 1608 C C . LEU A 1 205 ? 9.093 5.861 -23.414 1.00 87.25 205 LEU A C 1
ATOM 1610 O O . LEU A 1 205 ? 9.669 6.262 -22.398 1.00 87.25 205 LEU A O 1
ATOM 1614 N N . PRO A 1 206 ? 9.798 5.282 -24.413 1.00 89.25 206 PRO A N 1
ATOM 1615 C CA . PRO A 1 206 ? 11.236 5.034 -24.289 1.00 89.25 206 PRO A CA 1
ATOM 1616 C C . PRO A 1 206 ? 12.056 6.313 -24.090 1.00 89.25 206 PRO A C 1
ATOM 1618 O O . PRO A 1 206 ? 13.062 6.304 -23.382 1.00 89.25 206 PRO A O 1
ATOM 1621 N N . ARG A 1 207 ? 11.625 7.431 -24.692 1.00 85.19 207 ARG A N 1
ATOM 1622 C CA . ARG A 1 207 ? 12.308 8.726 -24.561 1.00 85.19 207 ARG A CA 1
ATOM 1623 C C . ARG A 1 207 ? 12.150 9.300 -23.157 1.00 85.19 207 ARG A C 1
ATOM 1625 O O . ARG A 1 207 ? 13.085 9.916 -22.655 1.00 85.19 207 ARG A O 1
ATOM 1632 N N . TRP A 1 208 ? 10.991 9.113 -22.529 1.00 77.06 208 TRP A N 1
ATOM 1633 C CA . TRP A 1 208 ? 10.751 9.552 -21.152 1.00 77.06 208 TRP A CA 1
ATOM 1634 C C . TRP A 1 208 ? 11.489 8.673 -20.149 1.00 77.06 208 TRP A C 1
ATOM 1636 O O . TRP A 1 208 ? 12.197 9.197 -19.294 1.00 77.06 208 TRP A O 1
ATOM 1646 N N . MET A 1 209 ? 11.446 7.352 -20.334 1.00 76.38 209 MET A N 1
ATOM 1647 C CA . MET A 1 209 ? 12.195 6.425 -19.487 1.00 76.38 209 MET A CA 1
ATOM 1648 C C . MET A 1 209 ? 13.702 6.688 -19.557 1.00 76.38 209 MET A C 1
ATOM 1650 O O . MET A 1 209 ? 14.362 6.687 -18.526 1.00 76.38 209 MET A O 1
ATOM 1654 N N . ALA A 1 210 ? 14.261 6.978 -20.735 1.00 73.81 210 ALA A N 1
ATOM 1655 C CA . ALA A 1 210 ? 15.682 7.311 -20.863 1.00 73.81 210 ALA A CA 1
ATOM 1656 C C . ALA A 1 210 ? 16.075 8.606 -20.123 1.00 73.81 210 ALA A C 1
ATOM 1658 O O . ALA A 1 210 ? 17.194 8.706 -19.626 1.00 73.81 210 ALA A O 1
ATOM 1659 N N . ARG A 1 211 ? 15.165 9.586 -20.020 1.00 64.88 211 ARG A N 1
ATOM 1660 C CA . ARG A 1 211 ? 15.403 10.839 -19.281 1.00 64.88 211 ARG A CA 1
ATOM 1661 C C . ARG A 1 211 ? 15.392 10.637 -17.767 1.00 64.88 211 ARG A C 1
ATOM 1663 O O . ARG A 1 211 ? 16.206 11.254 -17.092 1.00 64.88 211 ARG A O 1
ATOM 1670 N N . ASP A 1 212 ? 14.547 9.745 -17.256 1.00 53.47 212 ASP A N 1
ATOM 1671 C CA . ASP A 1 212 ? 14.476 9.434 -15.819 1.00 53.47 212 ASP A CA 1
ATOM 1672 C C . ASP A 1 212 ? 15.692 8.647 -15.301 1.00 53.47 212 ASP A C 1
ATOM 1674 O O . ASP A 1 212 ? 15.971 8.676 -14.109 1.00 53.47 212 ASP A O 1
ATOM 1678 N N . HIS A 1 213 ? 16.426 7.951 -16.176 1.00 50.91 213 HIS A N 1
ATOM 1679 C CA . HIS A 1 213 ? 17.666 7.246 -15.811 1.00 50.91 213 HIS A CA 1
ATOM 1680 C C . HIS A 1 213 ? 18.927 8.109 -15.983 1.00 50.91 213 HIS A C 1
ATOM 1682 O O . HIS A 1 213 ? 20.006 7.707 -15.550 1.00 50.91 213 HIS A O 1
ATOM 1688 N N . ALA A 1 214 ? 18.812 9.262 -16.647 1.00 49.88 214 ALA A N 1
ATOM 1689 C CA . ALA A 1 214 ? 19.917 10.181 -16.913 1.00 49.88 214 ALA A CA 1
ATOM 1690 C C . ALA A 1 214 ? 20.014 11.334 -15.891 1.00 49.88 214 ALA A C 1
ATOM 1692 O O . ALA A 1 214 ? 20.870 12.204 -16.046 1.00 49.88 214 ALA A O 1
ATOM 1693 N N . ASN A 1 215 ? 19.151 11.344 -14.871 1.00 40.38 215 ASN A N 1
ATOM 1694 C CA . ASN A 1 215 ? 19.039 12.372 -13.833 1.00 40.38 215 ASN A CA 1
ATOM 1695 C C . ASN A 1 215 ? 18.985 11.721 -12.442 1.00 40.38 215 ASN A C 1
ATOM 1697 O O . ASN A 1 215 ? 19.434 12.360 -11.466 1.00 40.38 215 ASN A O 1
#

Secondary structure (DSSP, 8-state):
---------------EEEEEETTEEEEEEE--TT-PPPPSEEEEE-TT--HHHHHHHHHTTEEEEE-S-HHHHHHHHHHHHHHHHS--------TT-------HHHHHHHHHHHHHHHHHHHTTEEEEE-TTS---STT----HHHHHHHH-S--SS-EEEEHHHHTTSPPPP-TTT-S------HHHHHHT-S-HHHHHHHHHHHHHHHHHT--

Mean predicted aligned error: 12.02 Å

pLDDT: mean 84.52, std 17.09, range [33.94, 98.62]